Protein AF-A0A3M1XEH3-F1 (afdb_monomer)

Nearest PDB structures (foldseek):
  8ay0-assembly3_C  TM=8.176E-01  e=4.719E-08  Bacillus subtilis
  8ay0-assembly2_B  TM=8.211E-01  e=1.108E-07  Bacillus subtilis
  8ay0-assembly1_A  TM=8.233E-01  e=1.183E-07  Bacillus subtilis
  8azb-assembly1_A  TM=8.391E-01  e=4.694E-07  Bacillus subtilis subsp. subtilis str. 168
  9ise-assembly2_C  TM=4.005E-01  e=8.216E-01  Homo sapiens

Sequence (221 aa):
ANGEALKEIQRYDPELAKQLYAESGVKVDKLLLQMRGDLEGYFGKEITQAYADSIKQNLGIEVEVKSVPQKDYMADLLKRTPDGKPDTTIDFGYISYGMDYLDPSNMLTVMKGSDLGGRHTWNNKEYQDLLAKAGPMTDIEERTKLYQQAEKLMVEECAFIFCIHRTPVNLWKPYIKGAPMEPGKINTNRGVAWPNVNAMNNSASEIYIANNVLEYRKNIP

Structure (mmCIF, N/CA/C/O backbone):
data_AF-A0A3M1XEH3-F1
#
_entry.id   AF-A0A3M1XEH3-F1
#
loop_
_atom_site.group_PDB
_atom_site.id
_atom_site.type_symbol
_atom_site.label_atom_id
_atom_site.label_alt_id
_atom_site.label_comp_id
_atom_site.label_asym_id
_atom_site.label_entity_id
_atom_site.label_seq_id
_atom_site.pdbx_PDB_ins_code
_atom_site.Cartn_x
_atom_site.Cartn_y
_atom_site.Cartn_z
_atom_site.occupancy
_atom_site.B_iso_or_equiv
_atom_site.auth_seq_id
_atom_site.auth_comp_id
_atom_site.auth_asym_id
_atom_site.auth_atom_id
_atom_site.pdbx_PDB_model_num
ATOM 1 N N . ALA A 1 1 ? 7.524 -9.352 -0.580 1.00 57.84 1 ALA A N 1
ATOM 2 C CA . ALA A 1 1 ? 6.814 -9.836 0.611 1.00 57.84 1 ALA A CA 1
ATOM 3 C C . ALA A 1 1 ? 6.973 -11.340 0.737 1.00 57.84 1 ALA A C 1
ATOM 5 O O . ALA A 1 1 ? 6.957 -12.021 -0.290 1.00 57.84 1 ALA A O 1
ATOM 6 N N . ASN A 1 2 ? 7.118 -11.860 1.956 1.00 72.00 2 ASN A N 1
ATOM 7 C CA . ASN A 1 2 ? 7.075 -13.301 2.220 1.00 72.00 2 ASN A CA 1
ATOM 8 C C . ASN A 1 2 ? 5.619 -13.815 2.177 1.00 72.00 2 ASN A C 1
ATOM 10 O O . ASN A 1 2 ? 5.030 -14.164 3.197 1.00 72.00 2 ASN A O 1
ATOM 14 N N . GLY A 1 3 ? 5.013 -13.794 0.985 1.00 73.56 3 GLY A N 1
ATOM 15 C CA . GLY A 1 3 ? 3.573 -14.020 0.812 1.00 73.56 3 GLY A CA 1
ATOM 16 C C . GLY A 1 3 ? 3.087 -15.394 1.279 1.00 73.56 3 GLY A C 1
ATOM 17 O O . GLY A 1 3 ? 1.951 -15.516 1.719 1.00 73.56 3 GLY A O 1
ATOM 18 N N . GLU A 1 4 ? 3.943 -16.418 1.236 1.00 81.88 4 GLU A N 1
ATOM 19 C CA . GLU A 1 4 ? 3.605 -17.749 1.748 1.00 81.88 4 GLU A CA 1
ATOM 20 C C . GLU A 1 4 ? 3.537 -17.764 3.280 1.00 81.88 4 GLU A C 1
ATOM 22 O O . GLU A 1 4 ? 2.551 -18.239 3.840 1.00 81.88 4 GLU A O 1
ATOM 27 N N . ALA A 1 5 ? 4.521 -17.167 3.963 1.00 85.31 5 ALA A N 1
ATOM 28 C CA . ALA A 1 5 ? 4.537 -17.113 5.426 1.00 85.31 5 ALA A CA 1
ATOM 29 C C . ALA A 1 5 ? 3.420 -16.237 6.017 1.00 85.31 5 ALA A C 1
ATOM 31 O O . ALA A 1 5 ? 3.029 -16.438 7.164 1.00 85.31 5 ALA A O 1
ATOM 32 N N . LEU A 1 6 ? 2.910 -15.272 5.247 1.00 88.38 6 LEU A N 1
ATOM 33 C CA . LEU A 1 6 ? 1.851 -14.348 5.674 1.00 88.38 6 LEU A CA 1
ATOM 34 C C . LEU A 1 6 ? 0.460 -14.753 5.170 1.00 88.38 6 LEU A C 1
ATOM 36 O O . LEU A 1 6 ? -0.524 -14.074 5.467 1.00 88.38 6 LEU A O 1
ATOM 40 N N . LYS A 1 7 ? 0.357 -15.862 4.426 1.00 87.38 7 LYS A N 1
ATOM 41 C CA . LYS A 1 7 ? -0.886 -16.304 3.785 1.00 87.38 7 LYS A CA 1
ATOM 42 C C . LYS A 1 7 ? -2.026 -16.492 4.781 1.00 87.38 7 LYS A C 1
ATOM 44 O O . LYS A 1 7 ? -3.151 -16.108 4.488 1.00 87.38 7 LYS A O 1
ATOM 49 N N . GLU A 1 8 ? -1.739 -17.046 5.953 1.00 87.00 8 GLU A N 1
ATOM 50 C CA . GLU A 1 8 ? -2.755 -17.278 6.986 1.00 87.00 8 GLU A CA 1
ATOM 51 C C . GLU A 1 8 ? -3.344 -15.976 7.541 1.00 87.00 8 GLU A C 1
ATOM 53 O O . GLU A 1 8 ? -4.495 -15.970 7.964 1.00 87.00 8 GLU A O 1
ATOM 58 N N . ILE A 1 9 ? -2.586 -14.876 7.486 1.00 86.50 9 ILE A N 1
ATOM 59 C CA . ILE A 1 9 ? -3.014 -13.556 7.964 1.00 86.50 9 ILE A CA 1
ATOM 60 C C . ILE A 1 9 ? -3.742 -12.786 6.852 1.00 86.50 9 ILE A C 1
ATOM 62 O O . ILE A 1 9 ? -4.714 -12.089 7.113 1.00 86.50 9 ILE A O 1
ATOM 66 N N . GLN A 1 10 ? -3.283 -12.908 5.600 1.00 88.06 10 GLN A N 1
ATOM 67 C CA . GLN A 1 10 ? -3.769 -12.096 4.473 1.00 88.06 10 GLN A CA 1
ATOM 68 C C . GLN A 1 10 ? -4.763 -12.807 3.543 1.00 88.06 10 GLN A C 1
ATOM 70 O O . GLN A 1 10 ? -5.189 -12.221 2.544 1.00 88.06 10 GLN A O 1
ATOM 75 N N . ARG A 1 11 ? -5.115 -14.074 3.801 1.00 90.94 11 ARG A N 1
ATOM 76 C CA . ARG A 1 11 ? -6.047 -14.805 2.932 1.00 90.94 11 ARG A CA 1
ATOM 77 C C . ARG A 1 11 ? -7.426 -14.147 2.904 1.00 90.94 11 ARG A C 1
ATOM 79 O O . ARG A 1 11 ? -7.911 -13.608 3.892 1.00 90.94 11 ARG A O 1
ATOM 86 N N . TYR A 1 12 ? -8.091 -14.273 1.762 1.00 92.12 12 TYR A N 1
ATOM 87 C CA . TYR A 1 12 ? -9.492 -13.902 1.632 1.00 92.12 12 TYR A CA 1
ATOM 88 C C . TYR A 1 12 ? -10.382 -14.943 2.328 1.00 92.12 12 TYR A C 1
ATOM 90 O O . TYR A 1 12 ? -10.462 -16.084 1.873 1.00 92.12 12 TYR A O 1
ATOM 98 N N . ASP A 1 13 ? -11.030 -14.543 3.424 1.00 95.00 13 ASP A N 1
ATOM 99 C CA . ASP A 1 13 ? -11.875 -15.406 4.260 1.00 95.00 13 ASP A CA 1
ATOM 100 C C . ASP A 1 13 ? -13.108 -14.627 4.775 1.00 95.00 13 ASP A C 1
ATOM 102 O O . ASP A 1 13 ? -13.057 -13.994 5.833 1.00 95.00 13 ASP A O 1
ATOM 106 N N . PRO A 1 14 ? -14.218 -14.603 4.009 1.00 96.31 14 PRO A N 1
ATOM 107 C CA . PRO A 1 14 ? -15.414 -13.839 4.372 1.00 96.31 14 PRO A CA 1
ATOM 108 C C . PRO A 1 14 ? -16.075 -14.270 5.680 1.00 96.31 14 PRO A C 1
ATOM 110 O O . PRO A 1 14 ? -16.653 -13.434 6.371 1.00 96.31 14 PRO A O 1
ATOM 113 N N . GLU A 1 15 ? -16.014 -15.557 6.020 1.00 96.56 15 GLU A N 1
ATOM 114 C CA . GLU A 1 15 ? -16.644 -16.074 7.237 1.00 96.56 15 GLU A CA 1
ATOM 115 C C . GLU A 1 15 ? -15.849 -15.651 8.471 1.00 96.56 15 GLU A C 1
ATOM 117 O O . GLU A 1 15 ? -16.431 -15.122 9.421 1.00 96.56 15 GLU A O 1
ATOM 122 N N . LEU A 1 16 ? -14.516 -15.758 8.417 1.00 94.94 16 LEU A N 1
ATOM 123 C CA . LEU A 1 16 ? -13.656 -15.221 9.468 1.00 94.94 16 LEU A CA 1
ATOM 124 C C . LEU A 1 16 ? -13.800 -13.697 9.592 1.00 94.94 16 LEU A C 1
ATOM 126 O O . LEU A 1 16 ? -13.862 -13.178 10.702 1.00 94.94 16 LEU A O 1
ATOM 130 N N . ALA A 1 17 ? -13.913 -12.973 8.475 1.00 94.25 17 ALA A N 1
ATOM 131 C CA . ALA A 1 17 ? -14.120 -11.526 8.501 1.00 94.25 17 ALA A CA 1
ATOM 132 C C . ALA A 1 17 ? -15.430 -11.138 9.213 1.00 94.25 17 ALA A C 1
ATOM 134 O O . ALA A 1 17 ? -15.426 -10.232 10.045 1.00 94.25 17 ALA A O 1
ATOM 135 N N . LYS A 1 18 ? -16.538 -11.845 8.942 1.00 95.44 18 LYS A N 1
ATOM 136 C CA . LYS A 1 18 ? -17.818 -11.643 9.647 1.00 95.44 18 LYS A CA 1
ATOM 137 C C . LYS A 1 18 ? -17.699 -11.952 11.137 1.00 95.44 18 LYS A C 1
ATOM 139 O O . LYS A 1 18 ? -18.235 -11.200 11.949 1.00 95.44 18 LYS A O 1
ATOM 144 N N . GLN A 1 19 ? -17.002 -13.034 11.489 1.00 96.00 19 GLN A N 1
ATOM 145 C CA . GLN A 1 19 ? -16.762 -13.412 12.880 1.00 96.00 19 GLN A CA 1
ATOM 146 C C . GLN A 1 19 ? -15.982 -12.316 13.619 1.00 96.00 19 GLN A C 1
ATOM 148 O O . GLN A 1 19 ? -16.468 -11.804 14.624 1.00 96.00 19 GLN A O 1
ATOM 153 N N . LEU A 1 20 ? -14.825 -11.904 13.092 1.00 94.19 20 LEU A N 1
ATOM 154 C CA . LEU A 1 20 ? -13.992 -10.856 13.692 1.00 94.19 20 LEU A CA 1
ATOM 155 C C . LEU A 1 20 ? -14.737 -9.520 13.784 1.00 94.19 20 LEU A C 1
ATOM 157 O O . LEU A 1 20 ? -14.619 -8.807 14.780 1.00 94.19 20 LEU A O 1
ATOM 161 N N . TYR A 1 21 ? -15.548 -9.188 12.774 1.00 94.50 21 TYR A N 1
ATOM 162 C CA . TYR A 1 21 ? -16.378 -7.988 12.808 1.00 94.50 21 TYR A CA 1
ATOM 163 C C . TYR A 1 21 ? -17.413 -8.044 13.940 1.00 94.50 21 TYR A C 1
ATOM 165 O O . TYR A 1 21 ? -17.528 -7.087 14.707 1.00 94.50 21 TYR A O 1
ATOM 173 N N . ALA A 1 22 ? -18.106 -9.173 14.111 1.00 94.44 22 ALA A N 1
ATOM 174 C CA . ALA A 1 22 ? -19.055 -9.367 15.206 1.00 94.44 22 ALA A CA 1
ATOM 175 C C . ALA A 1 22 ? -18.373 -9.333 16.587 1.00 94.44 22 ALA A C 1
ATOM 177 O O . ALA A 1 22 ? -18.882 -8.688 17.504 1.00 94.44 22 ALA A O 1
ATOM 178 N N . GLU A 1 23 ? -17.212 -9.980 16.728 1.00 96.62 23 GLU A N 1
ATOM 179 C CA . GLU A 1 23 ? -16.416 -10.006 17.964 1.00 96.62 23 GLU A CA 1
ATOM 180 C C . GLU A 1 23 ? -15.881 -8.625 18.353 1.00 96.62 23 GLU A C 1
ATOM 182 O O . GLU A 1 23 ? -15.792 -8.315 19.541 1.00 96.62 23 GLU A O 1
ATOM 187 N N . SER A 1 24 ? -15.575 -7.771 17.370 1.00 94.62 24 SER A N 1
ATOM 188 C CA . SER A 1 24 ? -15.092 -6.411 17.630 1.00 94.62 24 SER A CA 1
ATOM 189 C C . SER A 1 24 ? -16.103 -5.550 18.397 1.00 94.62 24 SER A C 1
ATOM 191 O O . SER A 1 24 ? -15.721 -4.581 19.052 1.00 94.62 24 SER A O 1
ATOM 193 N N . GLY A 1 25 ? -17.402 -5.861 18.286 1.00 94.00 25 GLY A N 1
ATOM 194 C CA . GLY A 1 25 ? -18.489 -5.046 18.832 1.00 94.00 25 GLY A CA 1
ATOM 195 C C . GLY A 1 25 ? -18.642 -3.667 18.173 1.00 94.00 25 GLY A C 1
ATOM 196 O O . GLY A 1 25 ? -19.507 -2.889 18.585 1.00 94.00 25 GLY A O 1
ATOM 197 N N . VAL A 1 26 ? -17.835 -3.350 17.156 1.00 90.69 26 VAL A N 1
ATOM 198 C CA . VAL A 1 26 ? -17.861 -2.068 16.450 1.00 90.69 26 VAL A CA 1
ATOM 199 C C . VAL A 1 26 ? -18.990 -2.073 15.427 1.00 90.69 26 VAL A C 1
ATOM 201 O O . VAL A 1 26 ? -19.134 -2.999 14.633 1.00 90.69 26 VAL A O 1
ATOM 204 N N . LYS A 1 27 ? -19.778 -0.997 15.407 1.00 89.75 27 LYS A N 1
ATOM 205 C CA . LYS A 1 27 ? -20.761 -0.742 14.352 1.00 89.75 27 LYS A CA 1
ATOM 206 C C . LYS A 1 27 ? -20.230 0.336 13.429 1.00 89.75 27 LYS A C 1
ATOM 208 O O . LYS A 1 27 ? -19.840 1.406 13.888 1.00 89.75 27 LYS A O 1
ATOM 213 N N . VAL A 1 28 ? -20.208 0.029 12.138 1.00 91.06 28 VAL A N 1
ATOM 214 C CA . VAL A 1 28 ? -19.715 0.928 11.097 1.00 91.06 28 VAL A CA 1
ATOM 215 C C . VAL A 1 28 ? -20.831 1.094 10.085 1.00 91.06 28 VAL A C 1
ATOM 217 O O . VAL A 1 28 ? -21.135 0.160 9.350 1.00 91.06 28 VAL A O 1
ATOM 220 N N . ASP A 1 29 ? -21.441 2.275 10.058 1.00 85.94 29 ASP A N 1
ATOM 221 C CA . ASP A 1 29 ? -22.536 2.552 9.124 1.00 85.94 29 ASP A CA 1
ATOM 222 C C . ASP A 1 29 ? -22.001 2.751 7.701 1.00 85.94 29 ASP A C 1
ATOM 224 O O . ASP A 1 29 ? -22.559 2.245 6.728 1.00 85.94 29 ASP A O 1
ATOM 228 N N . LYS A 1 30 ? -20.899 3.499 7.580 1.00 94.38 30 LYS A N 1
ATOM 229 C CA . LYS A 1 30 ? -20.285 3.845 6.302 1.00 94.38 30 LYS A CA 1
ATOM 230 C C . LYS A 1 30 ? -18.788 4.089 6.455 1.00 94.38 30 LYS A C 1
ATOM 232 O O . LYS A 1 30 ? -18.359 4.745 7.401 1.00 94.38 30 LYS A O 1
ATOM 237 N N . LEU A 1 31 ? -18.013 3.618 5.484 1.00 95.81 31 LEU A N 1
ATOM 238 C CA . LEU A 1 31 ? -16.596 3.925 5.320 1.00 95.81 31 LEU A CA 1
ATOM 239 C C . LEU A 1 31 ? -16.383 4.857 4.126 1.00 95.81 31 LEU A C 1
ATOM 241 O O . LEU A 1 31 ? -17.101 4.791 3.128 1.00 95.81 31 LEU A O 1
ATOM 245 N N . LEU A 1 32 ? -15.354 5.695 4.218 1.00 97.38 32 LEU A N 1
ATOM 246 C CA . LEU A 1 32 ? -14.843 6.484 3.103 1.00 97.38 32 LEU A CA 1
ATOM 247 C C . LEU A 1 32 ? -13.456 5.956 2.728 1.00 97.38 32 LEU A C 1
ATOM 249 O O . LEU A 1 32 ? -12.496 6.174 3.461 1.00 97.38 32 LEU A O 1
ATOM 253 N N . LEU A 1 33 ? -13.352 5.289 1.580 1.00 97.62 33 LEU A N 1
ATOM 254 C CA . LEU A 1 33 ? -12.086 4.869 0.991 1.00 97.62 33 LEU A CA 1
ATOM 255 C C . LEU A 1 33 ? -11.544 5.988 0.099 1.00 97.62 33 LEU A C 1
ATOM 257 O O . LEU A 1 33 ? -12.027 6.215 -1.014 1.00 97.62 33 LEU A O 1
ATOM 261 N N . GLN A 1 34 ? -10.523 6.690 0.580 1.00 98.06 34 GLN A N 1
ATOM 262 C CA . GLN A 1 34 ? -9.876 7.763 -0.170 1.00 98.06 34 GLN A CA 1
ATOM 263 C C . GLN A 1 34 ? -8.746 7.197 -1.024 1.00 98.06 34 GLN A C 1
ATOM 265 O O . GLN A 1 34 ? -7.787 6.629 -0.515 1.00 98.06 34 GLN A O 1
ATOM 270 N N . MET A 1 35 ? -8.821 7.374 -2.334 1.00 97.56 35 MET A N 1
ATOM 271 C CA . MET A 1 35 ? -7.780 6.968 -3.267 1.00 97.56 35 MET A CA 1
ATOM 272 C C . MET A 1 35 ? -6.956 8.172 -3.718 1.00 97.56 35 MET A C 1
ATOM 274 O O . MET A 1 35 ? -7.505 9.207 -4.097 1.00 97.56 35 MET A O 1
ATOM 278 N N . ARG A 1 36 ? -5.631 8.010 -3.775 1.00 97.19 36 ARG A N 1
ATOM 279 C CA . ARG A 1 36 ? -4.750 9.004 -4.399 1.00 97.19 36 ARG A CA 1
ATOM 280 C C . ARG A 1 36 ? -4.993 9.056 -5.917 1.00 97.19 36 ARG A C 1
ATOM 282 O O . ARG A 1 36 ? -4.882 8.044 -6.602 1.00 97.19 36 ARG A O 1
ATOM 289 N N . GLY A 1 37 ? -5.327 10.226 -6.451 1.00 96.25 37 GLY A N 1
ATOM 290 C CA . GLY A 1 37 ? -5.910 10.368 -7.791 1.00 96.25 37 GLY A CA 1
ATOM 291 C C . GLY A 1 37 ? -5.011 9.978 -8.970 1.00 96.25 37 GLY A C 1
ATOM 292 O O . GLY A 1 37 ? -5.521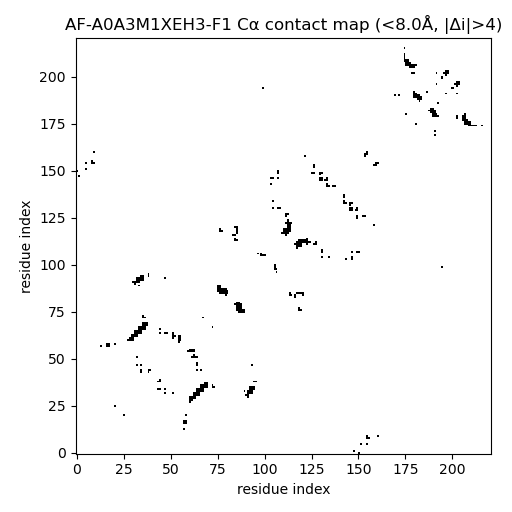 9.609 -10.021 1.00 96.25 37 GLY A O 1
ATOM 293 N N . ASP A 1 38 ? -3.682 9.966 -8.816 1.00 94.25 38 ASP A N 1
ATOM 294 C CA . ASP A 1 38 ? -2.762 9.438 -9.843 1.00 94.25 38 ASP A CA 1
ATOM 295 C C . ASP A 1 38 ? -2.955 7.933 -10.092 1.00 94.25 38 ASP A C 1
ATOM 297 O O . ASP A 1 38 ? -2.547 7.411 -11.131 1.00 94.25 38 ASP A O 1
ATOM 301 N N . LEU A 1 39 ? -3.602 7.227 -9.160 1.00 93.50 39 LEU A N 1
ATOM 302 C CA . LEU A 1 39 ? -3.859 5.797 -9.272 1.00 93.50 39 LEU A CA 1
ATOM 303 C C . LEU A 1 39 ? -4.969 5.446 -10.258 1.00 93.50 39 LEU A C 1
ATOM 305 O O . LEU A 1 39 ? -5.058 4.290 -10.666 1.00 93.50 39 LEU A O 1
ATOM 309 N N . GLU A 1 40 ? -5.753 6.422 -10.716 1.00 91.94 40 GLU A N 1
ATOM 310 C CA . GLU A 1 40 ? -6.727 6.212 -11.790 1.00 91.94 40 GLU A CA 1
ATOM 311 C C . GLU A 1 40 ? -6.070 5.691 -13.073 1.00 91.94 40 GLU A C 1
ATOM 313 O O . GLU A 1 40 ? -6.609 4.796 -13.716 1.00 91.94 40 GLU A O 1
ATOM 318 N N . GLY A 1 41 ? -4.857 6.158 -13.396 1.00 87.88 41 GLY A N 1
ATOM 319 C CA . GLY A 1 41 ? -4.084 5.661 -14.543 1.00 87.88 41 GLY A CA 1
ATOM 320 C C . GLY A 1 41 ? -3.612 4.206 -14.410 1.00 87.88 41 GLY A C 1
ATOM 321 O O . GLY A 1 41 ? -3.007 3.670 -15.334 1.00 87.88 41 GLY A O 1
ATOM 322 N N . TYR A 1 42 ? -3.873 3.567 -13.267 1.00 88.31 42 TYR A N 1
ATOM 323 C CA . TYR A 1 42 ? -3.458 2.207 -12.930 1.00 88.31 42 TYR A CA 1
ATOM 324 C C . TYR A 1 42 ? -4.639 1.347 -12.458 1.00 88.31 42 TYR A C 1
ATOM 326 O O . TYR A 1 42 ? -4.466 0.513 -11.570 1.00 88.31 42 TYR A O 1
ATOM 334 N N . PHE A 1 43 ? -5.832 1.567 -13.023 1.00 91.50 43 PHE A N 1
ATOM 335 C CA . PHE A 1 43 ? -7.079 0.878 -12.652 1.00 91.50 43 PHE A CA 1
ATOM 336 C C . PHE A 1 43 ? -7.487 1.067 -11.183 1.00 91.50 43 PHE A C 1
ATOM 338 O O . PHE A 1 43 ? -8.172 0.233 -10.591 1.00 91.50 43 PHE A O 1
ATOM 345 N N . GLY A 1 44 ? -7.029 2.151 -10.549 1.00 93.88 44 GLY A N 1
ATOM 346 C CA . GLY A 1 44 ? -7.275 2.388 -9.132 1.00 93.88 44 GLY A CA 1
ATOM 347 C C . GLY A 1 44 ? -8.765 2.476 -8.798 1.00 93.88 44 GLY A C 1
ATOM 348 O O . GLY A 1 44 ? -9.172 1.953 -7.764 1.00 93.88 44 GLY A O 1
ATOM 349 N N . LYS A 1 45 ? -9.589 3.066 -9.678 1.00 94.69 45 LYS A N 1
ATOM 350 C CA . LYS A 1 45 ? -11.047 3.167 -9.483 1.00 94.69 45 LYS A CA 1
ATOM 351 C C . LYS A 1 45 ? -11.702 1.792 -9.449 1.00 94.69 45 LYS A C 1
ATOM 353 O O . LYS A 1 45 ? -12.448 1.492 -8.530 1.00 94.69 45 LYS A O 1
ATOM 358 N N . GLU A 1 46 ? -11.387 0.951 -10.421 1.00 96.00 46 GLU A N 1
ATOM 359 C CA . GLU A 1 46 ? -11.938 -0.393 -10.561 1.00 96.00 46 GLU A CA 1
ATOM 360 C C . GLU A 1 46 ? -11.508 -1.280 -9.390 1.00 96.00 46 GLU A C 1
ATOM 362 O O . GLU A 1 46 ? -12.326 -1.984 -8.804 1.00 96.00 46 GLU A O 1
ATOM 367 N N . ILE A 1 47 ? -10.231 -1.201 -9.006 1.00 95.94 47 ILE A N 1
ATOM 368 C CA . ILE A 1 47 ? -9.673 -1.954 -7.879 1.00 95.94 47 ILE A CA 1
ATOM 369 C C . ILE A 1 47 ? -10.338 -1.540 -6.559 1.00 95.94 47 ILE A C 1
ATOM 371 O O . ILE A 1 47 ? -10.769 -2.390 -5.784 1.00 95.94 47 ILE A O 1
ATOM 375 N N . THR A 1 48 ? -10.427 -0.236 -6.290 1.00 97.12 48 THR A N 1
ATOM 376 C CA . THR A 1 48 ? -11.021 0.269 -5.042 1.00 97.12 48 THR A CA 1
ATOM 377 C C . THR A 1 48 ? -12.527 0.041 -4.982 1.00 97.12 48 THR A C 1
ATOM 379 O O . THR A 1 48 ? -13.034 -0.287 -3.911 1.00 97.12 48 THR A O 1
ATOM 382 N N . GLN A 1 49 ? -13.228 0.110 -6.117 1.00 97.44 49 GLN A N 1
ATOM 383 C CA . GLN A 1 49 ? -14.639 -0.264 -6.199 1.00 97.44 49 GLN A CA 1
ATOM 384 C C . GLN A 1 49 ? -14.844 -1.758 -5.926 1.00 97.44 49 GLN A C 1
ATOM 386 O O . GLN A 1 49 ? -15.731 -2.114 -5.161 1.00 97.44 49 GLN A O 1
ATOM 391 N N . ALA A 1 50 ? -13.984 -2.634 -6.455 1.00 97.38 50 ALA A N 1
ATOM 392 C CA . ALA A 1 50 ? -14.054 -4.063 -6.155 1.00 97.38 50 ALA A CA 1
ATOM 393 C C . ALA A 1 50 ? -13.859 -4.354 -4.654 1.00 97.38 50 ALA A C 1
ATOM 395 O O . ALA A 1 50 ? -14.522 -5.235 -4.103 1.00 97.38 50 ALA A O 1
ATOM 396 N N . TYR A 1 51 ? -12.991 -3.603 -3.964 1.00 96.75 51 TYR A N 1
ATOM 397 C CA . TYR A 1 51 ? -12.867 -3.706 -2.505 1.00 96.75 51 TYR A CA 1
ATOM 398 C C . TYR A 1 51 ? -14.114 -3.204 -1.781 1.00 96.75 51 TYR A C 1
ATOM 400 O O . TYR A 1 51 ? -14.587 -3.883 -0.872 1.00 96.75 51 TYR A O 1
ATOM 408 N N . ALA A 1 52 ? -14.660 -2.058 -2.192 1.00 97.44 52 ALA A N 1
ATOM 409 C CA . ALA A 1 52 ? -15.895 -1.513 -1.636 1.00 97.44 52 ALA A CA 1
ATOM 410 C C . ALA A 1 52 ? -17.062 -2.507 -1.762 1.00 97.44 52 ALA A C 1
ATOM 412 O O . ALA A 1 52 ? -17.732 -2.807 -0.773 1.00 97.44 52 ALA A O 1
ATOM 413 N N . ASP A 1 53 ? -17.243 -3.085 -2.950 1.00 97.94 53 ASP A N 1
ATOM 414 C CA . ASP A 1 53 ? -18.293 -4.063 -3.232 1.00 97.94 53 ASP A CA 1
ATOM 415 C C . ASP A 1 53 ? -18.094 -5.349 -2.422 1.00 97.94 53 ASP A C 1
ATOM 417 O O . ASP A 1 53 ? -19.050 -5.877 -1.855 1.00 97.94 53 ASP A O 1
ATOM 421 N N . SER A 1 54 ? -16.851 -5.829 -2.298 1.00 96.94 54 SER A N 1
ATOM 422 C CA . SER A 1 54 ? -16.526 -7.007 -1.486 1.00 96.94 54 SER A CA 1
ATOM 423 C C . SER A 1 54 ? -16.812 -6.774 0.002 1.00 96.94 54 SER A C 1
ATOM 425 O O . SER A 1 54 ? -17.413 -7.629 0.654 1.00 96.94 54 SER A O 1
ATOM 427 N N . ILE A 1 55 ? -16.446 -5.611 0.549 1.00 96.19 55 ILE A N 1
ATOM 428 C CA . ILE A 1 55 ? -16.741 -5.251 1.945 1.00 96.19 55 ILE A CA 1
ATOM 429 C C . ILE A 1 55 ? -18.257 -5.186 2.164 1.00 96.19 55 ILE A C 1
ATOM 431 O O . ILE A 1 55 ? -18.769 -5.791 3.107 1.00 96.19 55 ILE A O 1
ATOM 435 N N . LYS A 1 56 ? -18.990 -4.534 1.260 1.00 96.50 56 LYS A N 1
ATOM 436 C CA . LYS A 1 56 ? -20.451 -4.443 1.324 1.00 96.50 56 LYS A CA 1
ATOM 437 C C . LYS A 1 56 ? -21.122 -5.810 1.248 1.00 96.50 56 LYS A C 1
ATOM 439 O O . LYS A 1 56 ? -21.983 -6.116 2.067 1.00 96.50 56 LYS A O 1
ATOM 444 N N . GLN A 1 57 ? -20.724 -6.646 0.293 1.00 96.94 57 GLN A N 1
ATOM 445 C CA . GLN A 1 57 ? -21.307 -7.972 0.093 1.00 96.94 57 GLN A CA 1
ATOM 446 C C . GLN A 1 57 ? -21.085 -8.888 1.302 1.00 96.94 57 GLN A C 1
ATOM 448 O O . GLN A 1 57 ? -21.974 -9.660 1.658 1.00 96.94 57 GLN A O 1
ATOM 453 N N . ASN A 1 58 ? -19.903 -8.823 1.917 1.00 95.88 58 ASN A N 1
ATOM 454 C CA . ASN A 1 58 ? -19.518 -9.766 2.963 1.00 95.88 58 ASN A CA 1
ATOM 455 C C . ASN A 1 58 ? -19.859 -9.277 4.373 1.00 95.88 58 ASN A C 1
ATOM 457 O O . ASN A 1 58 ? -20.202 -10.100 5.218 1.00 95.88 58 ASN A O 1
ATOM 461 N N . LEU A 1 59 ? -19.786 -7.969 4.628 1.00 95.00 59 LEU A N 1
ATOM 462 C CA . LEU A 1 59 ? -19.951 -7.383 5.964 1.00 95.00 59 LEU A CA 1
ATOM 463 C C . LEU A 1 59 ? -21.172 -6.460 6.081 1.00 95.00 59 LEU A C 1
ATOM 465 O O . LEU A 1 59 ? -21.512 -6.049 7.186 1.00 95.00 59 LEU A O 1
ATOM 469 N N . GLY A 1 60 ? -21.838 -6.124 4.972 1.00 94.50 60 GLY A N 1
ATOM 470 C CA . GLY A 1 60 ? -22.975 -5.197 4.966 1.00 94.50 60 GLY A CA 1
ATOM 471 C C . GLY A 1 60 ? -22.593 -3.730 5.189 1.00 94.50 60 GLY A C 1
ATOM 472 O O . GLY A 1 60 ? -23.473 -2.908 5.420 1.00 94.50 60 GLY A O 1
ATOM 473 N N . ILE A 1 61 ? -21.299 -3.399 5.131 1.00 96.25 61 ILE A N 1
ATOM 474 C CA . ILE A 1 61 ? -20.783 -2.046 5.364 1.00 96.25 61 ILE A CA 1
ATOM 475 C C . ILE A 1 61 ? -20.747 -1.288 4.036 1.00 96.25 61 ILE A C 1
ATOM 477 O O . ILE A 1 61 ? -20.112 -1.731 3.078 1.00 96.25 61 ILE A O 1
ATOM 481 N N . GLU A 1 62 ? -21.393 -0.125 3.975 1.00 97.00 62 GLU A N 1
ATOM 482 C CA . GLU A 1 62 ? -21.312 0.747 2.803 1.00 97.00 62 GLU A CA 1
ATOM 483 C C . GLU A 1 62 ? -19.931 1.407 2.725 1.00 97.00 62 GLU A C 1
ATOM 485 O O . GLU A 1 62 ? -19.454 1.991 3.698 1.00 97.00 62 GLU A O 1
ATOM 490 N N . VAL A 1 63 ? -19.295 1.360 1.555 1.00 98.00 63 VAL A N 1
ATOM 491 C CA . VAL A 1 63 ? -17.989 1.989 1.324 1.00 98.00 63 VAL A CA 1
ATOM 492 C C . VAL A 1 63 ? -18.107 2.972 0.167 1.00 98.00 63 VAL A C 1
ATOM 494 O O . VAL A 1 63 ? -18.359 2.587 -0.972 1.00 98.00 63 VAL A O 1
ATOM 497 N N . GLU A 1 64 ? -17.918 4.258 0.453 1.00 97.56 64 GLU A N 1
ATOM 498 C CA . GLU A 1 64 ? -17.790 5.289 -0.574 1.00 97.56 64 GLU A CA 1
ATOM 499 C C . GLU A 1 64 ? -16.338 5.376 -1.034 1.00 97.56 64 GLU A C 1
ATOM 501 O O . GLU A 1 64 ? -15.440 5.591 -0.223 1.00 97.56 64 GLU A O 1
ATOM 506 N N . VAL A 1 65 ? -16.105 5.254 -2.339 1.00 97.81 65 VAL A N 1
ATOM 507 C CA . VAL A 1 65 ? -14.784 5.458 -2.935 1.00 97.81 65 VAL A CA 1
ATOM 508 C C . VAL A 1 65 ? -14.668 6.897 -3.421 1.00 97.81 65 VAL A C 1
ATOM 510 O O . VAL A 1 65 ? -15.439 7.342 -4.271 1.00 97.81 65 VAL A O 1
ATOM 513 N N . LYS A 1 66 ? -13.659 7.617 -2.930 1.00 97.69 66 LYS A N 1
ATOM 514 C CA . LYS A 1 66 ? -13.366 8.992 -3.342 1.00 97.69 66 LYS A CA 1
ATOM 515 C C . LYS A 1 66 ? -11.964 9.093 -3.917 1.00 97.69 66 LYS A C 1
ATOM 517 O O . LYS A 1 66 ? -10.981 8.904 -3.209 1.00 97.69 66 LYS A O 1
ATOM 522 N N . SER A 1 67 ? -11.866 9.467 -5.188 1.00 97.69 67 SER A N 1
ATOM 523 C CA . SER A 1 67 ? -10.591 9.866 -5.788 1.00 97.69 67 SER A CA 1
ATOM 524 C C . SER A 1 67 ? -10.258 11.303 -5.389 1.00 97.69 67 SER A C 1
ATOM 526 O O . SER A 1 67 ? -11.073 12.209 -5.571 1.00 97.69 67 SER A O 1
ATOM 528 N N . VAL A 1 68 ? -9.074 11.513 -4.821 1.00 98.25 68 VAL A N 1
ATOM 529 C CA . VAL A 1 68 ? -8.603 12.817 -4.339 1.00 98.25 68 VAL A CA 1
ATOM 530 C C . VAL A 1 68 ? -7.385 13.236 -5.160 1.00 98.25 68 VAL A C 1
ATOM 532 O O . VAL A 1 68 ? -6.455 12.435 -5.284 1.00 98.25 68 VAL A O 1
ATOM 535 N N . PRO A 1 69 ? -7.323 14.470 -5.701 1.00 97.88 69 PRO A N 1
ATOM 536 C CA . PRO A 1 69 ? -6.147 14.945 -6.423 1.00 97.88 69 PRO A CA 1
ATOM 537 C C . PRO A 1 69 ? -4.860 14.690 -5.632 1.00 97.88 69 PRO A C 1
ATOM 539 O O . PRO A 1 69 ? -4.803 14.941 -4.429 1.00 97.88 69 PRO A O 1
ATOM 542 N N . GLN A 1 70 ? -3.815 14.192 -6.301 1.00 96.69 70 GLN A N 1
ATOM 543 C CA . GLN A 1 70 ? -2.593 13.720 -5.634 1.00 96.69 70 GLN A CA 1
ATOM 544 C C . GLN A 1 70 ? -1.996 14.765 -4.680 1.00 96.69 70 GLN A C 1
ATOM 546 O O . GLN A 1 70 ? -1.577 14.417 -3.578 1.00 96.69 70 GLN A O 1
ATOM 551 N N . LYS A 1 71 ? -1.974 16.039 -5.089 1.00 97.75 71 LYS A N 1
ATOM 552 C CA . LYS A 1 71 ? -1.474 17.146 -4.265 1.00 97.75 71 LYS A CA 1
ATOM 553 C C . LYS A 1 71 ? -2.241 17.261 -2.946 1.00 97.75 71 LYS A C 1
ATOM 555 O O . LYS A 1 71 ? -1.611 17.376 -1.901 1.00 97.75 71 LYS A O 1
ATOM 560 N N . ASP A 1 72 ? -3.565 17.199 -3.003 1.00 98.12 72 ASP A N 1
ATOM 561 C CA . ASP A 1 72 ? -4.432 17.388 -1.840 1.00 98.12 72 ASP A CA 1
ATOM 562 C C . ASP A 1 72 ? -4.384 16.160 -0.925 1.00 98.12 72 ASP A C 1
ATOM 564 O O . ASP A 1 72 ? -4.226 16.302 0.284 1.00 98.12 72 ASP A O 1
ATOM 568 N N . TYR A 1 73 ? -4.392 14.953 -1.506 1.00 97.88 73 TYR A N 1
ATOM 569 C CA . TYR A 1 73 ? -4.217 13.703 -0.761 1.00 97.88 73 TYR A CA 1
ATOM 570 C C . TYR A 1 73 ? -2.890 13.696 0.007 1.00 97.88 73 TYR A C 1
ATOM 572 O O . TYR A 1 73 ? -2.837 13.345 1.182 1.00 97.88 73 TYR A O 1
ATOM 580 N N . MET A 1 74 ? -1.793 14.088 -0.651 1.00 96.00 74 MET A N 1
ATOM 581 C CA . MET A 1 74 ? -0.481 14.128 -0.008 1.00 96.00 74 MET A CA 1
ATOM 582 C C . MET A 1 74 ? -0.378 15.253 1.023 1.00 96.00 74 MET A C 1
ATOM 584 O O . MET A 1 74 ? 0.271 15.052 2.045 1.00 96.00 74 MET A O 1
ATOM 588 N N . ALA A 1 75 ? -1.004 16.409 0.785 1.00 97.25 75 ALA A N 1
ATOM 589 C CA . ALA A 1 75 ? -1.050 17.493 1.762 1.00 97.25 75 ALA A CA 1
ATOM 590 C C . ALA A 1 75 ? -1.766 17.060 3.049 1.00 97.25 75 ALA A C 1
ATOM 592 O O . ALA A 1 75 ? -1.273 17.347 4.137 1.00 97.25 75 ALA A O 1
ATOM 593 N N . ASP A 1 76 ? -2.872 16.321 2.928 1.00 97.06 76 ASP A N 1
ATOM 594 C CA . ASP A 1 76 ? -3.588 15.765 4.075 1.00 97.06 76 ASP A CA 1
ATOM 595 C C . ASP A 1 76 ? -2.791 14.643 4.767 1.00 97.06 76 ASP A C 1
ATOM 597 O O . ASP A 1 76 ? -2.591 14.677 5.977 1.00 97.06 76 ASP A O 1
ATOM 601 N N . LEU A 1 77 ? -2.225 13.692 4.013 1.00 95.31 77 LEU A N 1
ATOM 602 C CA . LEU A 1 77 ? -1.407 12.603 4.577 1.00 95.31 77 LEU A CA 1
ATOM 603 C C . LEU A 1 77 ? -0.174 13.114 5.350 1.00 95.31 77 LEU A C 1
ATOM 605 O O . LEU A 1 77 ? 0.270 12.528 6.340 1.00 95.31 77 LEU A O 1
ATOM 609 N N . LEU A 1 78 ? 0.427 14.203 4.872 1.00 94.56 78 LEU A N 1
ATOM 610 C CA . LEU A 1 78 ? 1.609 14.811 5.482 1.00 94.56 78 LEU A CA 1
ATOM 611 C C . LEU A 1 78 ? 1.264 15.836 6.563 1.00 94.56 78 LEU A C 1
ATOM 613 O O . LEU A 1 78 ? 2.181 16.364 7.191 1.00 94.56 78 LEU A O 1
ATOM 617 N N . LYS A 1 79 ? -0.022 16.107 6.803 1.00 95.44 79 LYS A N 1
ATOM 618 C CA . LYS A 1 79 ? -0.461 17.065 7.812 1.00 95.44 79 LYS A CA 1
ATOM 619 C C . LYS A 1 79 ? 0.017 16.641 9.198 1.00 95.44 79 LYS A C 1
ATOM 621 O O . LYS A 1 79 ? 0.088 15.446 9.524 1.00 95.44 79 LYS A O 1
ATOM 626 N N . ARG A 1 80 ? 0.403 17.635 9.997 1.00 94.31 80 ARG A N 1
ATOM 627 C CA . ARG A 1 80 ? 0.917 17.451 11.353 1.00 94.31 80 ARG A CA 1
ATOM 628 C C . ARG A 1 80 ? 0.257 18.405 12.331 1.00 94.31 80 ARG A C 1
ATOM 630 O O . ARG A 1 80 ? 0.017 19.565 11.997 1.00 94.31 80 ARG A O 1
ATOM 637 N N . THR A 1 81 ? 0.034 17.917 13.542 1.00 92.94 81 THR A N 1
ATOM 638 C CA . THR A 1 81 ? -0.283 18.746 14.702 1.00 92.94 81 THR A CA 1
ATOM 639 C C . THR A 1 81 ? 0.933 19.597 15.112 1.00 92.94 81 THR A C 1
ATOM 641 O O . THR A 1 81 ? 2.064 19.294 14.713 1.00 92.94 81 THR A O 1
ATOM 644 N N . PRO A 1 82 ? 0.755 20.642 15.946 1.00 92.56 82 PRO A N 1
ATOM 645 C CA . PRO A 1 82 ? 1.874 21.427 16.479 1.00 92.56 82 PRO A CA 1
ATOM 646 C C . PRO A 1 82 ? 2.917 20.605 17.252 1.00 92.56 82 PRO A C 1
ATOM 648 O O . PRO A 1 82 ? 4.090 20.967 17.259 1.00 92.56 82 PRO A O 1
ATOM 651 N N . ASP A 1 83 ? 2.512 19.494 17.876 1.00 89.62 83 ASP A N 1
ATOM 652 C CA . ASP A 1 83 ? 3.396 18.537 18.556 1.00 89.62 83 ASP A CA 1
ATOM 653 C C . ASP A 1 83 ? 4.002 17.477 17.613 1.00 89.62 83 ASP A C 1
ATOM 655 O O . ASP A 1 83 ? 4.652 16.542 18.071 1.00 89.62 83 ASP A O 1
ATOM 659 N N . GLY A 1 84 ? 3.835 17.629 16.294 1.00 88.56 84 GLY A N 1
ATOM 660 C CA . GLY A 1 84 ? 4.530 16.834 15.278 1.00 88.56 84 GLY A CA 1
ATOM 661 C C . GLY A 1 84 ? 3.898 15.478 14.952 1.00 88.56 84 GLY A C 1
ATOM 662 O O . GLY A 1 84 ? 4.510 14.693 14.227 1.00 88.56 84 GLY A O 1
ATOM 663 N N . LYS A 1 85 ? 2.681 15.195 15.431 1.00 89.19 85 LYS A N 1
ATOM 664 C CA . LYS A 1 85 ? 1.965 13.940 15.155 1.00 89.19 85 LYS A CA 1
ATOM 665 C C . LYS A 1 85 ? 1.170 14.025 13.850 1.00 89.19 85 LYS A C 1
ATOM 667 O O . LYS A 1 85 ? 0.745 15.120 13.488 1.00 89.19 85 LYS A O 1
ATOM 672 N N . PRO A 1 86 ? 0.957 12.912 13.124 1.00 92.25 86 PRO A N 1
ATOM 673 C CA . PRO A 1 86 ? 0.059 12.872 11.974 1.00 92.25 86 PRO A CA 1
ATOM 674 C C . PRO A 1 86 ? -1.337 13.400 12.317 1.00 92.25 86 PRO A C 1
ATOM 676 O O . PRO A 1 86 ? -1.937 12.966 13.293 1.00 92.25 86 PRO A O 1
ATOM 679 N N . ASP A 1 87 ? -1.831 14.323 11.495 1.00 94.06 87 ASP A N 1
ATOM 680 C CA . ASP A 1 87 ? -3.149 14.966 11.623 1.00 94.06 87 ASP A CA 1
ATOM 681 C C . ASP A 1 87 ? -3.926 14.853 10.303 1.00 94.06 87 ASP A C 1
ATOM 683 O O . ASP A 1 87 ? -4.490 15.819 9.782 1.00 94.06 87 ASP A O 1
ATOM 687 N N . THR A 1 88 ? -3.832 13.670 9.698 1.00 94.50 88 THR A N 1
ATOM 688 C CA . THR A 1 88 ? -4.479 13.344 8.430 1.00 94.50 88 THR A CA 1
ATOM 689 C C . THR A 1 88 ? -5.948 13.007 8.648 1.00 94.50 88 THR A C 1
ATOM 691 O O . THR A 1 88 ? -6.299 12.386 9.647 1.00 94.50 88 THR A O 1
ATOM 694 N N . THR A 1 89 ? -6.801 13.364 7.689 1.00 94.31 89 THR A N 1
ATOM 695 C CA . THR A 1 89 ? -8.208 12.928 7.658 1.00 94.31 89 THR A CA 1
ATOM 696 C C . THR A 1 89 ? -8.412 11.613 6.892 1.00 94.31 89 THR A C 1
ATOM 698 O O . THR A 1 89 ? -9.541 11.214 6.602 1.00 94.31 89 THR A O 1
ATOM 701 N N . ILE A 1 90 ? -7.323 10.932 6.519 1.00 95.19 90 ILE A N 1
ATOM 702 C CA . ILE A 1 90 ? -7.346 9.672 5.771 1.00 95.19 90 ILE A CA 1
ATOM 703 C C . ILE A 1 90 ? -7.338 8.493 6.745 1.00 95.19 90 ILE A C 1
ATOM 705 O O . ILE A 1 90 ? -6.284 7.937 7.049 1.00 95.19 90 ILE A O 1
ATOM 709 N N . ASP A 1 91 ? -8.528 8.081 7.181 1.00 90.00 91 ASP A N 1
ATOM 710 C CA . ASP A 1 91 ? -8.694 6.889 8.026 1.00 90.00 91 ASP A CA 1
ATOM 711 C C . ASP A 1 91 ? -8.562 5.588 7.220 1.00 90.00 91 ASP A C 1
ATOM 713 O O . ASP A 1 91 ? -7.940 4.624 7.662 1.00 90.00 91 ASP A O 1
ATOM 717 N N . PHE A 1 92 ? -9.115 5.568 6.001 1.00 94.06 92 PHE A N 1
ATOM 718 C CA . PHE A 1 92 ? -9.032 4.434 5.084 1.00 94.06 92 PHE A CA 1
ATOM 719 C C . PHE A 1 92 ? -8.591 4.907 3.696 1.00 94.06 92 PHE A C 1
ATOM 721 O O . PHE A 1 92 ? -9.340 5.553 2.960 1.00 94.06 92 PHE A O 1
ATOM 728 N N . GLY A 1 93 ? -7.331 4.625 3.357 1.00 95.38 93 GLY A N 1
ATOM 729 C CA . GLY A 1 93 ? -6.671 5.159 2.168 1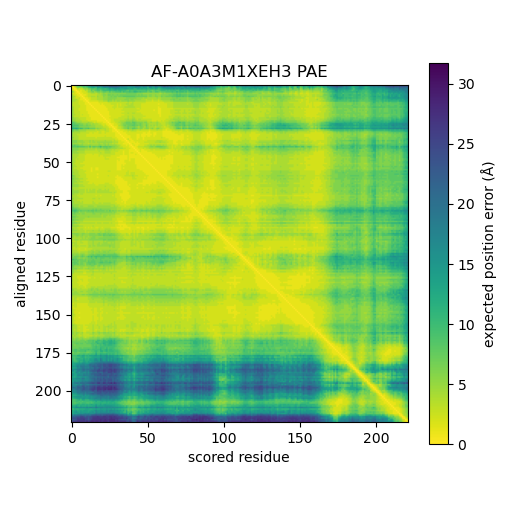.00 95.38 93 GLY A CA 1
ATOM 730 C C . GLY A 1 93 ? -6.154 4.084 1.215 1.00 95.38 93 GLY A C 1
ATOM 731 O O . GLY A 1 93 ? -5.545 3.105 1.643 1.00 95.38 93 GLY A O 1
ATOM 732 N N . TYR A 1 94 ? -6.317 4.303 -0.090 1.00 96.12 94 TYR A N 1
ATOM 733 C CA . TYR A 1 94 ? -5.659 3.532 -1.142 1.00 96.12 94 TYR A CA 1
ATOM 734 C C . TYR A 1 94 ? -4.517 4.344 -1.756 1.00 96.12 94 TYR A C 1
ATOM 736 O O . TYR A 1 94 ? -4.717 5.353 -2.443 1.00 96.12 94 TYR A O 1
ATOM 744 N N . ILE A 1 95 ? -3.295 3.881 -1.505 1.00 94.06 95 ILE A N 1
ATOM 745 C CA . ILE A 1 95 ? -2.054 4.514 -1.939 1.00 94.06 95 ILE A CA 1
ATOM 746 C C . ILE A 1 95 ? -1.095 3.462 -2.501 1.00 94.06 95 ILE A C 1
ATOM 748 O O . ILE A 1 95 ? -1.147 2.293 -2.131 1.00 94.06 95 ILE A O 1
ATOM 752 N N . SER A 1 96 ? -0.190 3.880 -3.387 1.00 91.56 96 SER A N 1
ATOM 753 C CA . SER A 1 96 ? 0.905 3.035 -3.852 1.00 91.56 96 SER A CA 1
ATOM 754 C C . SER A 1 96 ? 2.268 3.598 -3.487 1.00 91.56 96 SER A C 1
ATOM 756 O O . SER A 1 96 ? 2.471 4.820 -3.415 1.00 91.56 96 SER A O 1
ATOM 758 N N . TYR A 1 97 ? 3.203 2.663 -3.363 1.00 89.06 97 TYR A N 1
ATOM 759 C CA . TYR A 1 97 ? 4.617 2.886 -3.128 1.00 89.06 97 TYR A CA 1
ATOM 760 C C . TYR A 1 97 ? 5.432 2.297 -4.269 1.00 89.06 97 TYR A C 1
ATOM 762 O O . TYR A 1 97 ? 5.061 1.276 -4.848 1.00 89.06 97 TYR A O 1
ATOM 770 N N . GLY A 1 98 ? 6.515 2.981 -4.613 1.00 82.12 98 GLY A N 1
ATOM 771 C CA . GLY A 1 98 ? 7.528 2.497 -5.537 1.00 82.12 98 GLY A CA 1
ATOM 772 C C . GLY A 1 98 ? 8.853 2.441 -4.800 1.00 82.12 98 GLY A C 1
ATOM 773 O O . GLY A 1 98 ? 9.114 3.288 -3.952 1.00 82.12 98 GLY A O 1
ATOM 774 N N . MET A 1 99 ? 9.664 1.437 -5.107 1.00 80.25 99 MET A N 1
ATOM 775 C CA . MET A 1 99 ? 11.018 1.358 -4.574 1.00 80.25 99 MET A CA 1
ATOM 776 C C . MET A 1 99 ? 11.885 2.450 -5.206 1.00 80.25 99 MET A C 1
ATOM 778 O O . MET A 1 99 ? 11.803 2.651 -6.412 1.00 80.25 99 MET A O 1
ATOM 782 N N . ASP A 1 100 ? 12.713 3.114 -4.397 1.00 81.88 100 ASP A N 1
ATOM 783 C CA . ASP A 1 100 ? 13.865 3.925 -4.819 1.00 81.88 100 ASP A CA 1
ATOM 784 C C . ASP A 1 100 ? 15.189 3.133 -4.986 1.00 81.88 100 ASP A C 1
ATOM 786 O O . ASP A 1 100 ? 16.007 3.468 -5.838 1.00 81.88 100 ASP A O 1
ATOM 790 N N . TYR A 1 101 ? 15.412 2.064 -4.208 1.00 81.81 101 TYR A N 1
ATOM 791 C CA . TYR A 1 101 ? 16.566 1.145 -4.263 1.00 81.81 101 TYR A CA 1
ATOM 792 C C . TYR A 1 101 ? 16.172 -0.299 -3.882 1.00 81.81 101 TYR A C 1
ATOM 794 O O . TYR A 1 101 ? 15.153 -0.531 -3.228 1.00 81.81 101 TYR A O 1
ATOM 802 N N . LEU A 1 102 ? 16.966 -1.291 -4.301 1.00 80.12 102 LEU A N 1
ATOM 803 C CA . LEU A 1 102 ? 16.661 -2.715 -4.107 1.00 80.12 102 LEU A CA 1
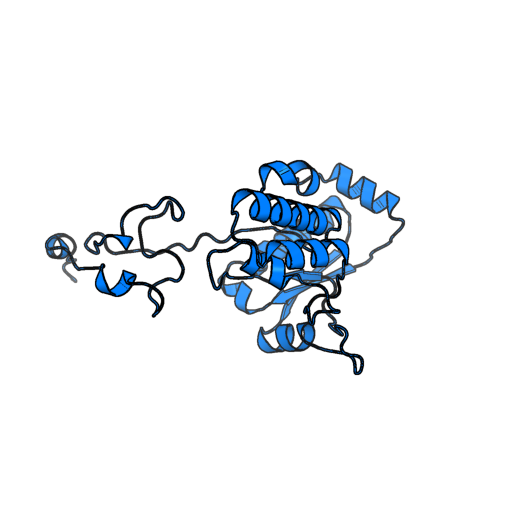ATOM 804 C C . LEU A 1 102 ? 17.135 -3.224 -2.733 1.00 80.12 102 LEU A C 1
ATOM 806 O O . LEU A 1 102 ? 18.121 -3.949 -2.629 1.00 80.12 102 LEU A O 1
ATOM 810 N N . ASP A 1 103 ? 16.425 -2.838 -1.678 1.00 87.44 103 ASP A N 1
ATOM 811 C CA . ASP A 1 103 ? 16.658 -3.304 -0.308 1.00 87.44 103 ASP A CA 1
ATOM 812 C C . ASP A 1 103 ? 15.323 -3.349 0.462 1.00 87.44 103 ASP A C 1
ATOM 814 O O . ASP A 1 103 ? 14.512 -2.434 0.291 1.00 87.44 103 ASP A O 1
ATOM 818 N N . PRO A 1 104 ? 15.056 -4.359 1.317 1.00 90.31 104 PRO A N 1
ATOM 819 C CA . PRO A 1 104 ? 13.820 -4.407 2.104 1.00 90.31 104 PRO A CA 1
ATOM 820 C C . PRO A 1 104 ? 13.591 -3.166 2.977 1.00 90.31 104 PRO A C 1
ATOM 822 O O . PRO A 1 104 ? 12.442 -2.761 3.170 1.00 90.31 104 PRO A O 1
ATOM 825 N N . SER A 1 105 ? 14.667 -2.524 3.454 1.00 92.38 105 SER A N 1
ATOM 826 C CA . SER A 1 105 ? 14.584 -1.282 4.235 1.00 92.38 105 SER A CA 1
ATOM 827 C C . SER A 1 105 ? 13.817 -0.185 3.512 1.00 92.38 105 SER A C 1
ATOM 829 O O . SER A 1 105 ? 13.072 0.554 4.147 1.00 92.38 105 SER A O 1
ATOM 831 N N . ASN A 1 106 ? 13.926 -0.109 2.190 1.00 90.00 106 ASN A N 1
ATOM 832 C CA . ASN A 1 106 ? 13.265 0.905 1.390 1.00 90.00 106 ASN A CA 1
ATOM 833 C C . ASN A 1 106 ? 11.741 0.889 1.582 1.00 90.00 106 ASN A C 1
ATOM 835 O O . ASN A 1 106 ? 11.138 1.918 1.857 1.00 90.00 106 ASN A O 1
ATOM 839 N N . MET A 1 107 ? 11.115 -0.290 1.514 1.00 90.94 107 MET A N 1
ATOM 840 C CA . MET A 1 107 ? 9.661 -0.414 1.682 1.00 90.94 107 MET A CA 1
ATOM 841 C C . MET A 1 107 ? 9.235 -0.457 3.144 1.00 90.94 107 MET A C 1
ATOM 843 O O . MET A 1 107 ? 8.219 0.135 3.495 1.00 90.94 107 MET A O 1
ATOM 847 N N . LEU A 1 108 ? 10.005 -1.103 4.017 1.00 93.25 108 LEU A N 1
ATOM 848 C CA . LEU A 1 108 ? 9.626 -1.203 5.426 1.00 93.25 108 LEU A CA 1
ATOM 849 C C . LEU A 1 108 ? 9.751 0.145 6.158 1.00 93.25 108 LEU A C 1
ATOM 851 O O . LEU A 1 108 ? 8.926 0.479 7.008 1.00 93.25 108 LEU A O 1
ATOM 855 N N . THR A 1 109 ? 10.724 0.985 5.799 1.00 90.94 109 THR A N 1
ATOM 856 C CA . THR A 1 109 ? 10.909 2.295 6.454 1.00 90.94 109 THR A CA 1
ATOM 857 C C . THR A 1 109 ? 9.909 3.356 6.006 1.00 90.94 109 THR A C 1
ATOM 859 O O . THR A 1 109 ? 9.691 4.324 6.734 1.00 90.94 109 THR A O 1
ATOM 862 N N . VAL A 1 110 ? 9.234 3.168 4.868 1.00 90.44 110 VAL A N 1
ATOM 863 C CA . VAL A 1 110 ? 8.077 3.993 4.480 1.00 90.44 110 VAL A CA 1
ATOM 864 C C . VAL A 1 110 ? 6.989 3.947 5.557 1.00 90.44 110 VAL A C 1
ATOM 866 O O . VAL A 1 110 ? 6.358 4.966 5.845 1.00 90.44 110 VAL A O 1
ATOM 869 N N . MET A 1 111 ? 6.812 2.775 6.169 1.00 89.56 111 MET A N 1
ATOM 870 C CA . MET A 1 111 ? 5.814 2.502 7.203 1.00 89.56 111 MET A CA 1
ATOM 871 C C . MET A 1 111 ? 6.361 2.716 8.619 1.00 89.56 111 MET A C 1
ATOM 873 O O . MET A 1 111 ? 5.805 2.198 9.584 1.00 89.56 111 MET A O 1
ATOM 877 N N . LYS A 1 112 ? 7.472 3.453 8.770 1.00 88.69 112 LYS A N 1
ATOM 878 C CA . LYS A 1 112 ? 8.000 3.798 10.095 1.00 88.69 112 LYS A CA 1
ATOM 879 C C . LYS A 1 112 ? 6.948 4.550 10.909 1.00 88.69 112 LYS A C 1
ATOM 881 O O . LYS A 1 112 ? 6.149 5.306 10.353 1.00 88.69 112 LYS A O 1
ATOM 886 N N . GLY A 1 113 ? 7.000 4.375 12.225 1.00 86.31 113 GLY A N 1
ATOM 887 C CA . GLY A 1 113 ? 6.043 5.003 13.125 1.00 86.31 113 GLY A CA 1
ATOM 888 C C . GLY A 1 113 ? 6.099 6.529 13.103 1.00 86.31 113 GLY A C 1
ATOM 889 O O . GLY A 1 113 ? 7.129 7.142 12.785 1.00 86.31 113 GLY A O 1
ATOM 890 N N . SER A 1 114 ? 4.966 7.136 13.445 1.00 83.81 114 SER A N 1
ATOM 891 C CA . SER A 1 114 ? 4.764 8.585 13.491 1.00 83.81 114 SER A CA 1
ATOM 892 C C . SER A 1 114 ? 5.824 9.326 14.303 1.00 83.81 114 SER A C 1
ATOM 894 O O . SER A 1 114 ? 6.273 10.392 13.884 1.00 83.81 114 SER A O 1
ATOM 89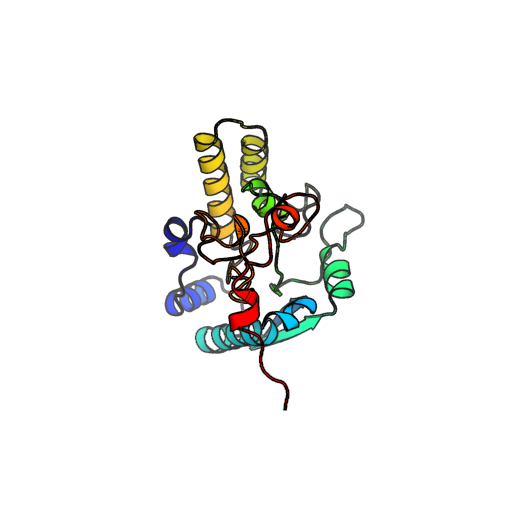6 N N . ASP A 1 115 ? 6.277 8.736 15.411 1.00 84.81 115 ASP A N 1
ATOM 897 C CA . ASP A 1 115 ? 7.231 9.358 16.340 1.00 84.81 115 ASP A CA 1
ATOM 898 C C . ASP A 1 115 ? 8.626 9.530 15.722 1.00 84.81 115 ASP A C 1
ATOM 900 O O . ASP A 1 115 ? 9.400 10.392 16.130 1.00 84.81 115 ASP A O 1
ATOM 904 N N . LEU A 1 116 ? 8.932 8.758 14.675 1.00 85.44 116 LEU A N 1
ATOM 905 C CA . LEU A 1 116 ? 10.157 8.877 13.882 1.00 85.44 116 LEU A CA 1
ATOM 906 C C . LEU A 1 116 ? 9.949 9.723 12.614 1.00 85.44 116 LEU A C 1
ATOM 908 O O . LEU A 1 116 ? 10.709 9.613 11.643 1.00 85.44 116 LEU A O 1
ATOM 912 N N . GLY A 1 117 ? 8.890 10.535 12.578 1.00 84.56 117 GLY A N 1
ATOM 913 C CA . GLY A 1 117 ? 8.488 11.326 11.417 1.00 84.56 117 GLY A CA 1
ATOM 914 C C . GLY A 1 117 ? 7.800 10.502 10.326 1.00 84.56 117 GLY A C 1
ATOM 915 O O . GLY A 1 117 ? 7.769 10.923 9.168 1.00 84.56 117 GLY A O 1
ATOM 916 N N . GLY A 1 118 ? 7.286 9.316 10.663 1.00 87.62 118 GLY A N 1
ATOM 917 C CA . GLY A 1 118 ? 6.409 8.536 9.795 1.00 87.62 118 GLY A CA 1
ATOM 918 C C . GLY A 1 118 ? 5.153 9.310 9.409 1.00 87.62 118 GLY A C 1
ATOM 919 O O . GLY A 1 118 ? 4.717 10.213 10.122 1.00 87.62 118 GLY A O 1
AT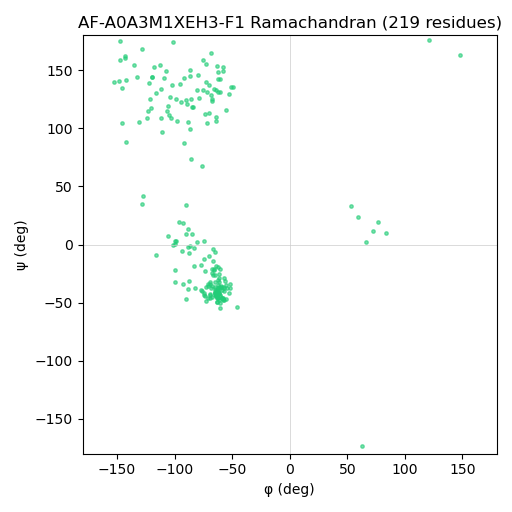OM 920 N N . ARG A 1 119 ? 4.577 8.992 8.246 1.00 88.62 119 ARG A N 1
ATOM 921 C CA . ARG A 1 119 ? 3.393 9.689 7.705 1.00 88.62 119 ARG A CA 1
ATOM 922 C C . ARG A 1 119 ? 2.066 8.988 7.935 1.00 88.62 119 ARG A C 1
ATOM 924 O O . ARG A 1 119 ? 1.046 9.482 7.480 1.00 88.62 119 ARG A O 1
ATOM 931 N N . HIS A 1 120 ? 2.096 7.873 8.642 1.00 89.81 120 HIS A N 1
ATOM 932 C CA . HIS A 1 120 ? 0.921 7.105 9.006 1.00 89.81 120 HIS A CA 1
ATOM 933 C C . HIS A 1 120 ? 0.714 7.182 10.513 1.00 89.81 120 HIS A C 1
ATOM 935 O O . HIS A 1 120 ? 1.661 7.426 11.258 1.00 89.81 120 HIS A O 1
ATOM 941 N N . THR A 1 121 ? -0.531 7.014 10.943 1.00 89.06 121 THR A N 1
ATOM 942 C CA . THR A 1 121 ? -0.932 7.089 12.353 1.00 89.06 121 THR A CA 1
ATOM 943 C C . THR A 1 121 ? -0.485 5.870 13.157 1.00 89.06 121 THR A C 1
ATOM 945 O O . THR A 1 121 ? -0.325 5.972 14.369 1.00 89.06 121 THR A O 1
ATOM 948 N N . TRP A 1 122 ? -0.244 4.731 12.498 1.00 91.88 122 TRP A N 1
ATOM 949 C CA . TRP A 1 122 ? 0.274 3.532 13.150 1.00 91.88 122 TRP A CA 1
ATOM 950 C C . TRP A 1 122 ? 1.685 3.758 13.709 1.00 91.88 122 TRP A C 1
ATOM 952 O O . TRP A 1 122 ? 2.572 4.289 13.034 1.00 91.88 122 TRP A O 1
ATOM 962 N N . ASN A 1 123 ? 1.891 3.337 14.956 1.00 92.50 123 ASN A N 1
ATOM 963 C CA . ASN A 1 123 ? 3.135 3.523 15.685 1.00 92.50 123 ASN A CA 1
ATOM 964 C C . ASN A 1 123 ? 3.380 2.322 16.602 1.00 92.50 123 ASN A C 1
ATOM 966 O O . ASN A 1 123 ? 2.747 2.192 17.646 1.00 92.50 123 ASN A O 1
ATOM 970 N N . ASN A 1 124 ? 4.312 1.455 16.211 1.00 95.56 124 ASN A N 1
ATOM 971 C CA . ASN A 1 124 ? 4.690 0.280 16.985 1.00 95.56 124 ASN A CA 1
ATOM 972 C C . ASN A 1 124 ? 6.189 0.327 17.320 1.00 95.56 124 ASN A C 1
ATOM 974 O O . ASN A 1 124 ? 7.030 0.476 16.428 1.00 95.56 124 ASN A O 1
ATOM 978 N N . LYS A 1 125 ? 6.525 0.220 18.612 1.00 95.69 125 LYS A N 1
ATOM 979 C CA . LYS A 1 125 ? 7.911 0.312 19.089 1.00 95.69 125 LYS A CA 1
ATOM 980 C C . LYS A 1 125 ? 8.752 -0.896 18.666 1.00 95.69 125 LYS A C 1
ATOM 982 O O . LYS A 1 125 ? 9.887 -0.717 18.238 1.00 95.69 125 LYS A O 1
ATOM 987 N N . GLU A 1 126 ? 8.207 -2.104 18.762 1.00 96.81 126 GLU A N 1
ATOM 988 C CA . GLU A 1 126 ? 8.919 -3.330 18.388 1.00 96.81 126 GLU A CA 1
ATOM 989 C C . GLU A 1 126 ? 9.263 -3.329 16.895 1.00 96.81 126 GLU A C 1
ATOM 991 O O . GLU A 1 126 ? 10.402 -3.604 16.521 1.00 96.81 126 GLU A O 1
ATOM 996 N N . TYR A 1 127 ? 8.325 -2.901 16.047 1.00 96.88 127 TYR A N 1
ATOM 997 C CA . TYR A 1 127 ? 8.574 -2.708 14.620 1.00 96.88 127 TYR A CA 1
ATOM 998 C C . TYR A 1 127 ? 9.760 -1.769 14.371 1.00 96.88 127 TYR A C 1
ATOM 1000 O O . TYR A 1 127 ? 10.664 -2.078 13.595 1.00 96.88 127 TYR A O 1
ATOM 1008 N N . GLN A 1 128 ? 9.794 -0.629 15.063 1.00 95.50 128 GLN A N 1
ATOM 1009 C CA . GLN A 1 128 ? 10.878 0.346 14.929 1.00 95.50 128 GLN A CA 1
ATOM 1010 C C . GLN A 1 128 ? 12.220 -0.203 15.411 1.00 95.50 128 GLN A C 1
ATOM 1012 O O . GLN A 1 128 ? 13.230 0.005 14.738 1.00 95.50 128 GLN A O 1
ATOM 1017 N N . ASP A 1 129 ? 12.235 -0.922 16.533 1.00 96.56 129 ASP A N 1
ATOM 1018 C CA . ASP A 1 129 ? 13.445 -1.539 17.076 1.00 96.56 129 ASP A CA 1
ATOM 1019 C C . ASP A 1 129 ? 14.017 -2.581 16.094 1.00 96.56 129 ASP A C 1
ATOM 1021 O O . ASP A 1 129 ? 15.229 -2.620 15.865 1.00 96.56 129 ASP A O 1
ATOM 1025 N N . LEU A 1 130 ? 13.153 -3.378 15.451 1.00 97.44 130 LEU A N 1
ATOM 1026 C CA . LEU A 1 130 ? 13.548 -4.336 14.413 1.00 97.44 130 LEU A CA 1
ATOM 1027 C C . LEU A 1 130 ? 14.178 -3.633 13.203 1.00 97.44 130 LEU A C 1
ATOM 1029 O O . LEU A 1 130 ? 15.249 -4.045 12.750 1.00 97.44 130 LEU A O 1
ATOM 1033 N N . LEU A 1 131 ? 13.565 -2.551 12.706 1.00 95.75 131 LEU A N 1
ATOM 1034 C CA . LEU A 1 131 ? 14.119 -1.776 11.590 1.00 95.75 131 LEU A CA 1
ATOM 1035 C C . LEU A 1 131 ? 15.452 -1.112 11.950 1.00 95.75 131 LEU A C 1
ATOM 1037 O O . LEU A 1 131 ? 16.391 -1.156 11.156 1.00 95.75 131 LEU A O 1
ATOM 1041 N N . ALA A 1 132 ? 15.552 -0.524 13.144 1.00 95.38 132 ALA A N 1
ATOM 1042 C CA . ALA A 1 132 ? 16.764 0.137 13.617 1.00 95.38 132 ALA A CA 1
ATOM 1043 C C . ALA A 1 132 ? 17.923 -0.852 13.792 1.00 95.38 132 ALA A C 1
ATOM 1045 O O . ALA A 1 132 ? 19.063 -0.531 13.456 1.00 95.38 132 ALA A O 1
ATOM 1046 N N . LYS A 1 133 ? 17.633 -2.069 14.270 1.00 97.12 133 LYS A N 1
ATOM 1047 C CA . LYS A 1 133 ? 18.623 -3.141 14.398 1.00 97.12 133 LYS A CA 1
ATOM 1048 C C . LYS A 1 133 ? 19.074 -3.666 13.037 1.00 97.12 133 LYS A C 1
ATOM 1050 O O . LYS A 1 133 ? 20.266 -3.869 12.846 1.00 97.12 133 LYS A O 1
ATOM 1055 N N . ALA A 1 134 ? 18.144 -3.877 12.106 1.00 96.62 134 ALA A N 1
ATOM 1056 C CA . ALA A 1 134 ? 18.436 -4.434 10.788 1.00 96.62 134 ALA A CA 1
ATOM 1057 C C . ALA A 1 134 ? 19.168 -3.445 9.862 1.00 96.62 134 ALA A C 1
ATOM 1059 O O . ALA A 1 134 ? 20.056 -3.847 9.113 1.00 96.62 134 ALA A O 1
ATOM 1060 N N . GLY A 1 135 ? 18.832 -2.153 9.927 1.00 93.88 135 GLY A N 1
ATOM 1061 C CA . GLY A 1 135 ? 19.367 -1.103 9.051 1.00 93.88 135 GLY A CA 1
ATOM 1062 C C . GLY A 1 135 ? 20.891 -1.121 8.841 1.00 93.88 135 GLY A C 1
ATOM 1063 O O . GLY A 1 135 ? 21.326 -1.155 7.690 1.00 93.88 135 GLY A O 1
ATOM 1064 N N . PRO A 1 136 ? 21.717 -1.119 9.905 1.00 95.81 136 PRO A N 1
ATOM 1065 C CA . PRO A 1 136 ? 23.176 -1.087 9.783 1.00 95.81 136 PRO A CA 1
ATOM 1066 C C . PRO A 1 136 ? 23.831 -2.460 9.541 1.00 95.81 136 PRO A C 1
ATOM 1068 O O . PRO A 1 136 ? 25.053 -2.524 9.408 1.00 95.81 136 PRO A O 1
ATOM 1071 N N . MET A 1 137 ? 23.074 -3.564 9.522 1.00 96.50 137 MET A N 1
ATOM 1072 C CA . MET A 1 137 ? 23.652 -4.907 9.395 1.00 96.50 137 MET A CA 1
ATOM 1073 C C . MET A 1 137 ? 24.162 -5.185 7.979 1.00 96.50 137 MET A C 1
ATOM 1075 O O . MET A 1 137 ? 23.507 -4.869 6.984 1.00 96.50 137 MET A O 1
ATOM 1079 N N . THR A 1 138 ? 25.315 -5.848 7.902 1.00 94.62 138 THR A N 1
ATOM 1080 C CA . THR A 1 138 ? 25.915 -6.326 6.647 1.00 94.62 138 THR A CA 1
ATOM 1081 C C . THR A 1 138 ? 25.653 -7.809 6.387 1.00 94.62 138 THR A C 1
ATOM 1083 O O . THR A 1 138 ? 25.692 -8.230 5.232 1.00 94.62 138 THR A O 1
ATOM 1086 N N . ASP A 1 139 ? 25.353 -8.597 7.426 1.00 96.31 139 ASP A N 1
ATOM 1087 C CA . ASP A 1 139 ? 24.926 -9.988 7.276 1.00 96.31 139 ASP A CA 1
ATOM 1088 C C . ASP A 1 139 ? 23.521 -10.043 6.663 1.00 96.31 139 ASP A C 1
ATOM 1090 O O . ASP A 1 139 ? 22.538 -9.595 7.258 1.00 96.31 139 ASP A O 1
ATOM 1094 N N . ILE A 1 140 ? 23.430 -10.568 5.441 1.00 92.81 140 ILE A N 1
ATOM 1095 C CA . ILE A 1 140 ? 22.187 -10.564 4.666 1.00 92.81 140 ILE A CA 1
ATOM 1096 C C . ILE A 1 140 ? 21.141 -11.491 5.292 1.00 92.81 140 ILE A C 1
ATOM 1098 O O . ILE A 1 140 ? 19.956 -11.151 5.278 1.00 92.81 140 ILE A O 1
ATOM 1102 N N . GLU A 1 141 ? 21.536 -12.641 5.836 1.00 95.12 141 GLU A N 1
ATOM 1103 C CA . GLU A 1 141 ? 20.593 -13.631 6.360 1.00 95.12 141 GLU A CA 1
ATOM 1104 C C . GLU A 1 141 ? 19.964 -13.161 7.669 1.00 95.12 141 GLU A C 1
ATOM 1106 O O . GLU A 1 141 ? 18.739 -13.185 7.817 1.00 95.12 141 GLU A O 1
ATOM 1111 N N . GLU A 1 142 ? 20.782 -12.694 8.610 1.00 96.00 142 GLU A N 1
ATOM 1112 C CA . GLU A 1 142 ? 20.309 -12.170 9.888 1.00 96.00 142 GLU A CA 1
ATOM 1113 C C . GLU A 1 142 ? 19.449 -10.923 9.690 1.00 96.00 142 GLU A C 1
ATOM 1115 O O . GLU A 1 142 ? 18.350 -10.828 10.244 1.00 96.00 142 GLU A O 1
ATOM 1120 N N . ARG A 1 143 ? 19.894 -10.001 8.830 1.00 96.12 143 ARG A N 1
ATOM 1121 C CA . ARG A 1 143 ? 19.127 -8.798 8.501 1.00 96.12 143 ARG A CA 1
ATOM 1122 C C . ARG A 1 143 ? 17.783 -9.137 7.859 1.00 96.12 143 ARG A C 1
ATOM 1124 O O . ARG A 1 143 ? 16.767 -8.533 8.195 1.00 96.12 143 ARG A O 1
ATOM 1131 N N . THR A 1 144 ? 17.756 -10.119 6.956 1.00 94.50 144 THR A N 1
ATOM 1132 C CA . THR A 1 144 ? 16.517 -10.565 6.301 1.00 94.50 144 THR A CA 1
ATOM 1133 C C . THR A 1 144 ? 15.527 -11.140 7.311 1.00 94.50 144 THR A C 1
ATOM 1135 O O . THR A 1 144 ? 14.344 -10.816 7.234 1.00 94.50 144 THR A O 1
ATOM 1138 N N . LYS A 1 145 ? 15.990 -11.922 8.296 1.00 95.88 145 LYS A N 1
ATOM 1139 C CA . LYS A 1 145 ? 15.125 -12.452 9.367 1.00 95.88 145 LYS A CA 1
ATOM 1140 C C . LYS A 1 145 ? 14.469 -11.331 10.175 1.00 95.88 145 LYS A C 1
ATOM 1142 O O . LYS A 1 145 ? 13.267 -11.391 10.420 1.00 95.88 145 LYS A O 1
ATOM 1147 N N . LEU A 1 146 ? 15.222 -10.291 10.540 1.00 97.62 146 LEU A N 1
ATOM 1148 C CA . LEU A 1 146 ? 14.676 -9.135 11.264 1.00 97.62 146 LEU A CA 1
ATOM 1149 C C . LEU A 1 146 ? 13.648 -8.362 10.428 1.00 97.62 146 LEU A C 1
ATOM 1151 O O . LEU A 1 146 ? 12.586 -8.005 10.932 1.00 97.62 146 LEU A O 1
ATOM 1155 N N . TYR A 1 147 ? 13.916 -8.152 9.137 1.00 96.44 147 TYR A N 1
ATOM 1156 C CA . TYR A 1 147 ? 12.943 -7.519 8.245 1.00 96.44 147 TYR A CA 1
ATOM 1157 C C . TYR A 1 147 ? 11.676 -8.355 8.052 1.00 96.44 147 TYR A C 1
ATOM 1159 O O . TYR A 1 147 ? 10.590 -7.790 7.990 1.00 96.44 147 TYR A O 1
ATOM 1167 N N . GLN A 1 148 ? 11.783 -9.684 8.004 1.00 95.56 148 GLN A N 1
ATOM 1168 C CA . GLN A 1 148 ? 10.616 -10.569 7.944 1.00 95.56 148 GLN A CA 1
ATOM 1169 C C . GLN A 1 148 ? 9.797 -10.540 9.240 1.00 95.56 148 GLN A C 1
ATOM 1171 O O . GLN A 1 148 ? 8.573 -10.592 9.181 1.00 95.56 148 GLN A O 1
ATOM 1176 N N . GLN A 1 149 ? 10.447 -10.421 10.402 1.00 96.12 149 GLN A N 1
ATOM 1177 C CA . GLN A 1 149 ? 9.753 -10.217 11.680 1.00 96.12 149 GLN A CA 1
ATOM 1178 C C . GLN A 1 149 ? 9.007 -8.880 11.696 1.00 96.12 149 GLN A C 1
ATOM 1180 O O . GLN A 1 149 ? 7.840 -8.840 12.075 1.00 96.12 149 GLN A O 1
ATOM 1185 N N . ALA A 1 150 ? 9.644 -7.808 11.213 1.00 96.00 150 ALA A N 1
ATOM 1186 C CA . ALA A 1 150 ? 9.010 -6.499 11.099 1.00 96.00 150 ALA A CA 1
ATOM 1187 C C . ALA A 1 150 ? 7.814 -6.534 10.128 1.00 96.00 150 ALA A C 1
ATOM 1189 O O . ALA A 1 150 ? 6.737 -6.043 10.459 1.00 96.00 150 ALA A O 1
ATOM 1190 N N . GLU A 1 151 ? 7.976 -7.160 8.955 1.00 94.56 151 GLU A N 1
ATOM 1191 C CA . GLU A 1 151 ? 6.897 -7.351 7.975 1.00 94.56 151 GLU A CA 1
ATOM 1192 C C . GLU A 1 151 ? 5.717 -8.109 8.590 1.00 94.56 151 GLU A C 1
ATOM 1194 O O . GLU A 1 151 ? 4.571 -7.683 8.450 1.00 94.56 151 GLU A O 1
ATOM 1199 N N . LYS A 1 152 ? 6.001 -9.201 9.306 1.00 94.50 152 LYS A N 1
ATOM 1200 C CA . LYS A 1 152 ? 4.984 -10.010 9.973 1.00 94.50 152 LYS A CA 1
ATOM 1201 C C . LYS A 1 152 ? 4.202 -9.194 11.002 1.00 94.50 152 LYS A C 1
ATOM 1203 O O . LYS A 1 152 ? 2.982 -9.162 10.909 1.00 94.50 152 LYS A O 1
ATOM 1208 N N . LEU A 1 153 ? 4.886 -8.486 11.901 1.00 95.38 153 LEU A N 1
ATOM 1209 C CA . LEU A 1 153 ? 4.247 -7.660 12.929 1.00 95.38 153 LEU A CA 1
ATOM 1210 C C . LEU A 1 153 ? 3.336 -6.580 12.323 1.00 95.38 153 LEU A C 1
ATOM 1212 O O . LEU A 1 153 ? 2.189 -6.427 12.731 1.00 95.38 153 LEU A O 1
ATOM 1216 N N . MET A 1 154 ? 3.820 -5.868 11.301 1.00 94.06 154 MET A N 1
ATOM 1217 C CA . MET A 1 154 ? 3.038 -4.846 10.592 1.00 94.06 154 MET A CA 1
ATOM 1218 C C . MET A 1 154 ? 1.753 -5.423 9.976 1.00 94.06 154 MET A C 1
ATOM 1220 O O . MET A 1 154 ? 0.713 -4.762 9.966 1.00 94.06 154 MET A O 1
ATOM 1224 N N . VAL A 1 155 ? 1.828 -6.640 9.434 1.00 93.44 155 VAL A N 1
ATOM 1225 C CA . VAL A 1 155 ? 0.693 -7.323 8.803 1.00 93.44 155 VAL A CA 1
ATOM 1226 C C . VAL A 1 155 ? -0.272 -7.903 9.840 1.00 93.44 155 VAL A C 1
ATOM 1228 O O . VAL A 1 155 ? -1.479 -7.797 9.643 1.00 93.44 155 VAL A O 1
ATOM 1231 N N . GLU A 1 156 ? 0.227 -8.458 10.947 1.00 93.31 156 GLU A N 1
ATOM 1232 C CA . GLU A 1 156 ? -0.595 -8.964 12.059 1.00 93.31 156 GLU A CA 1
ATOM 1233 C C . GLU A 1 156 ? -1.414 -7.852 12.727 1.00 93.31 156 GLU A C 1
ATOM 1235 O O . GLU A 1 156 ? -2.580 -8.063 13.049 1.00 93.31 156 GLU A O 1
ATOM 1240 N N . GLU A 1 157 ? -0.851 -6.650 12.867 1.00 93.25 157 GLU A N 1
ATOM 1241 C CA . GLU A 1 157 ? -1.573 -5.487 13.404 1.00 93.25 157 GLU A CA 1
ATOM 1242 C C . GLU A 1 157 ? -2.471 -4.786 12.372 1.00 93.25 157 GLU A C 1
ATOM 1244 O O . GLU A 1 157 ? -3.101 -3.777 12.687 1.00 93.25 157 GLU A O 1
ATOM 1249 N N . CYS A 1 158 ? -2.540 -5.300 11.138 1.00 90.62 158 CYS A N 1
ATOM 1250 C CA . CYS A 1 158 ? -3.307 -4.712 10.038 1.00 90.62 158 CYS A CA 1
ATOM 1251 C C . CYS A 1 158 ? -2.965 -3.226 9.791 1.00 90.62 158 CYS A C 1
ATOM 1253 O O . CYS A 1 158 ? -3.809 -2.434 9.373 1.00 90.62 158 CYS A O 1
ATOM 1255 N N . ALA A 1 159 ? -1.706 -2.833 10.023 1.00 90.62 159 ALA A N 1
ATOM 1256 C CA . ALA A 1 159 ? -1.258 -1.460 9.788 1.00 90.62 159 ALA A CA 1
ATOM 1257 C C . ALA A 1 159 ? -1.378 -1.075 8.304 1.00 90.62 159 ALA A C 1
ATOM 1259 O O . ALA A 1 159 ? -1.697 0.065 7.967 1.00 90.62 159 ALA A O 1
ATOM 1260 N N . PHE A 1 160 ? -1.134 -2.049 7.419 1.00 89.75 160 PHE A N 1
ATOM 1261 C CA . PHE A 1 160 ? -1.316 -1.938 5.975 1.00 89.75 160 PHE A CA 1
ATOM 1262 C C . PHE A 1 160 ? -1.855 -3.239 5.393 1.00 89.75 160 PHE A C 1
ATOM 1264 O O . PHE A 1 160 ? -1.407 -4.331 5.743 1.00 89.75 160 PHE A O 1
ATOM 1271 N N . ILE A 1 161 ? -2.758 -3.103 4.424 1.00 90.31 161 ILE A N 1
ATOM 1272 C CA . ILE A 1 161 ? -3.311 -4.218 3.656 1.00 90.31 161 ILE A CA 1
ATOM 1273 C C . ILE A 1 161 ? -2.636 -4.214 2.281 1.00 90.31 161 ILE A C 1
ATOM 1275 O O . ILE A 1 161 ? -2.853 -3.318 1.462 1.00 90.31 161 ILE A O 1
ATOM 1279 N N . PHE A 1 162 ? -1.773 -5.198 2.028 1.00 89.38 162 PHE A N 1
ATOM 1280 C CA . PHE A 1 162 ? -1.017 -5.294 0.778 1.00 89.38 162 PHE A CA 1
ATOM 1281 C C . PHE A 1 162 ? -1.823 -6.037 -0.280 1.00 89.38 162 PHE A C 1
ATOM 1283 O O . PHE A 1 162 ? -1.856 -7.262 -0.298 1.00 89.38 162 PHE A O 1
ATOM 1290 N N . CYS A 1 163 ? -2.458 -5.297 -1.186 1.00 87.50 163 CYS A N 1
ATOM 1291 C CA . CYS A 1 163 ? -3.379 -5.928 -2.126 1.00 87.50 163 CYS A CA 1
ATOM 1292 C C . CYS A 1 163 ? -2.718 -6.395 -3.431 1.00 87.50 163 CYS A C 1
ATOM 1294 O O . CYS A 1 163 ? -2.999 -7.487 -3.914 1.00 87.50 163 CYS A O 1
ATOM 1296 N N . ILE A 1 164 ? -1.893 -5.549 -4.063 1.00 87.44 164 ILE A N 1
ATOM 1297 C CA . ILE A 1 164 ? -1.418 -5.776 -5.440 1.00 87.44 164 ILE A CA 1
ATOM 1298 C C . ILE A 1 164 ? 0.014 -5.266 -5.610 1.00 87.44 164 ILE A C 1
ATOM 1300 O O . ILE A 1 164 ? 0.325 -4.128 -5.257 1.00 87.44 164 ILE A O 1
ATOM 1304 N N . HIS A 1 165 ? 0.858 -6.079 -6.249 1.00 85.31 165 HIS A N 1
ATOM 1305 C CA . HIS A 1 165 ? 2.130 -5.641 -6.824 1.00 85.31 165 HIS A CA 1
ATOM 1306 C C . HIS A 1 165 ? 1.941 -5.412 -8.323 1.00 85.31 165 HIS A C 1
ATOM 1308 O O . HIS A 1 165 ? 1.481 -6.299 -9.041 1.00 85.31 165 HIS A O 1
ATOM 1314 N N . ARG A 1 166 ? 2.274 -4.213 -8.808 1.00 79.31 166 ARG A N 1
ATOM 1315 C CA . ARG A 1 166 ? 2.112 -3.876 -10.227 1.00 79.31 166 ARG A CA 1
ATOM 1316 C C . ARG A 1 166 ? 3.201 -4.543 -11.051 1.00 79.31 166 ARG A C 1
ATOM 1318 O O . ARG A 1 166 ? 4.382 -4.409 -10.739 1.00 79.31 166 ARG A O 1
ATOM 1325 N N . THR A 1 167 ? 2.807 -5.172 -12.149 1.00 76.62 167 THR A N 1
ATOM 1326 C CA . THR A 1 167 ? 3.739 -5.613 -13.184 1.00 76.62 167 THR A CA 1
ATOM 1327 C C . THR A 1 167 ? 3.747 -4.562 -14.290 1.00 76.62 167 THR A C 1
ATOM 1329 O O . THR A 1 167 ? 2.765 -4.468 -15.028 1.00 76.62 167 THR A O 1
ATOM 1332 N N . PRO A 1 168 ? 4.802 -3.736 -14.414 1.00 71.56 168 PRO A N 1
ATOM 1333 C CA 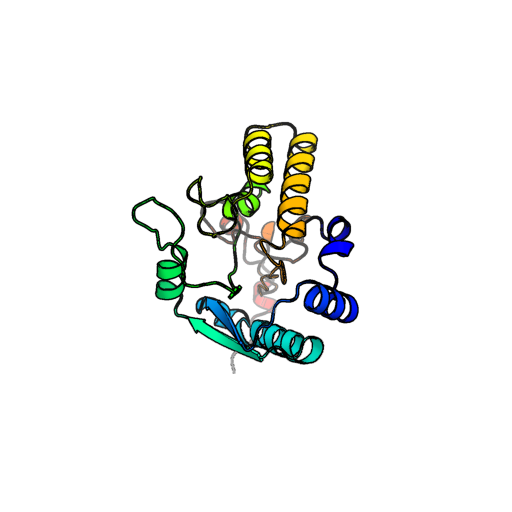. PRO A 1 168 ? 4.906 -2.829 -15.545 1.00 71.56 168 PRO A CA 1
ATOM 1334 C C . PRO A 1 168 ? 4.983 -3.652 -16.835 1.00 71.56 168 PRO A C 1
ATOM 1336 O O . PRO A 1 168 ? 5.765 -4.600 -16.939 1.00 71.56 168 PRO A O 1
ATOM 1339 N N . VAL A 1 169 ? 4.159 -3.292 -17.815 1.00 72.38 169 VAL A N 1
ATOM 1340 C CA . VAL A 1 169 ? 4.156 -3.920 -19.137 1.00 72.38 169 VAL A CA 1
ATOM 1341 C C . VAL A 1 169 ? 4.774 -2.940 -20.118 1.00 72.38 169 VAL A C 1
ATOM 1343 O O . VAL A 1 169 ? 4.222 -1.874 -20.373 1.00 72.38 169 VAL A O 1
ATOM 1346 N N . ASN A 1 170 ? 5.922 -3.316 -20.675 1.00 74.81 170 ASN A N 1
ATOM 1347 C CA . ASN A 1 170 ? 6.611 -2.545 -21.699 1.00 74.81 170 ASN A CA 1
ATOM 1348 C C . ASN A 1 170 ? 6.555 -3.307 -23.026 1.00 74.81 170 ASN A C 1
ATOM 1350 O O . ASN A 1 170 ? 6.831 -4.507 -23.067 1.00 74.81 170 ASN A O 1
ATOM 1354 N N . LEU A 1 171 ? 6.223 -2.611 -24.116 1.00 78.50 171 LEU A N 1
ATOM 1355 C CA . LEU A 1 171 ? 6.246 -3.173 -25.464 1.00 78.50 171 LEU A CA 1
ATOM 1356 C C . LEU A 1 171 ? 7.447 -2.625 -26.223 1.00 78.50 171 LEU A C 1
ATOM 1358 O O . LEU A 1 171 ? 7.557 -1.425 -26.468 1.00 78.50 171 LEU A O 1
ATOM 1362 N N . TRP A 1 172 ? 8.324 -3.530 -26.638 1.00 82.50 172 TRP A N 1
ATOM 1363 C CA . TRP A 1 172 ? 9.507 -3.208 -27.422 1.00 82.50 172 TRP A CA 1
ATOM 1364 C C . TRP A 1 172 ? 9.330 -3.725 -28.841 1.00 82.50 172 TRP A C 1
ATOM 1366 O O . TRP A 1 172 ? 8.761 -4.795 -29.069 1.00 82.50 172 TRP A O 1
ATOM 1376 N N . LYS A 1 173 ? 9.828 -2.968 -29.821 1.00 87.50 173 LYS A N 1
ATOM 1377 C CA . LYS A 1 173 ? 9.907 -3.489 -31.185 1.00 87.50 173 LYS A CA 1
ATOM 1378 C C . LYS A 1 173 ? 10.844 -4.704 -31.189 1.00 87.50 173 LYS A C 1
ATOM 1380 O O . LYS A 1 173 ? 11.864 -4.675 -30.509 1.00 87.50 173 LYS A O 1
ATOM 1385 N N . PRO A 1 174 ? 10.547 -5.753 -31.969 1.00 88.50 174 PRO A N 1
ATOM 1386 C CA . PRO A 1 174 ? 11.310 -7.005 -31.942 1.00 88.50 174 PRO A CA 1
ATOM 1387 C C . PRO A 1 174 ? 12.782 -6.850 -32.359 1.00 88.50 174 PRO A C 1
ATOM 1389 O O . PRO A 1 174 ? 13.605 -7.702 -32.018 1.00 88.50 174 PRO A O 1
ATOM 1392 N N . TYR A 1 175 ? 13.112 -5.764 -33.065 1.00 90.25 175 TYR A N 1
ATOM 1393 C CA . TYR A 1 175 ? 14.471 -5.378 -33.449 1.00 90.25 175 TYR A CA 1
ATOM 1394 C C . TYR A 1 175 ? 15.212 -4.545 -32.389 1.00 90.25 175 TYR A C 1
ATOM 1396 O O . TYR A 1 175 ? 16.359 -4.179 -32.612 1.00 90.25 175 TYR A O 1
ATOM 1404 N N . ILE A 1 176 ? 14.597 -4.224 -31.248 1.00 89.81 176 ILE A N 1
ATOM 1405 C CA . ILE A 1 176 ? 15.298 -3.629 -30.104 1.00 89.81 176 ILE A CA 1
ATOM 1406 C C . ILE A 1 176 ? 15.917 -4.768 -29.298 1.00 89.81 176 ILE A C 1
ATOM 1408 O O . ILE A 1 176 ? 15.205 -5.655 -28.824 1.00 89.81 176 ILE A O 1
ATOM 1412 N N . LYS A 1 177 ? 17.245 -4.769 -29.189 1.00 88.81 177 LYS A N 1
ATOM 1413 C CA . LYS A 1 177 ? 18.050 -5.815 -28.542 1.00 88.81 177 LYS A CA 1
ATOM 1414 C C . LYS A 1 177 ? 19.005 -5.192 -27.524 1.00 88.81 177 LYS A C 1
ATOM 1416 O O . LYS A 1 177 ? 19.162 -3.977 -27.495 1.00 88.81 177 LYS A O 1
ATOM 1421 N N . GLY A 1 178 ? 19.621 -6.019 -26.685 1.00 87.62 178 GLY A N 1
ATOM 1422 C CA . GLY A 1 178 ? 20.535 -5.585 -25.627 1.00 87.62 178 GLY A CA 1
ATOM 1423 C C . GLY A 1 178 ? 20.471 -6.510 -24.419 1.00 87.62 178 GLY A C 1
ATOM 1424 O O . GLY A 1 178 ? 19.495 -7.243 -24.275 1.00 87.62 178 GLY A O 1
ATOM 1425 N N . ALA A 1 179 ? 21.467 -6.454 -23.531 1.00 83.06 179 ALA A N 1
ATOM 1426 C CA . ALA A 1 179 ? 21.434 -7.215 -22.277 1.00 83.06 179 ALA A CA 1
ATOM 1427 C C . ALA A 1 179 ? 20.159 -6.948 -21.440 1.00 83.06 179 ALA A C 1
ATOM 1429 O O . ALA A 1 179 ? 19.577 -7.910 -20.940 1.00 83.06 179 ALA A O 1
ATOM 1430 N N . PRO A 1 180 ? 19.620 -5.709 -21.379 1.00 79.62 180 PRO A N 1
ATOM 1431 C CA . PRO A 1 180 ? 18.345 -5.443 -20.708 1.00 79.62 180 PRO A CA 1
ATOM 1432 C C . PRO A 1 180 ? 17.118 -6.081 -21.376 1.00 79.62 180 PRO A C 1
ATOM 1434 O O . PRO A 1 180 ? 16.047 -6.085 -20.786 1.00 79.62 180 PRO A O 1
ATOM 1437 N N . MET A 1 181 ? 17.214 -6.569 -22.618 1.00 81.69 181 MET A N 1
ATOM 1438 C CA . MET A 1 181 ? 16.087 -7.194 -23.330 1.00 81.69 181 MET A CA 1
ATOM 1439 C C . MET A 1 181 ? 15.964 -8.696 -23.044 1.00 81.69 181 MET A C 1
ATOM 1441 O O . MET A 1 181 ? 14.967 -9.307 -23.435 1.00 81.69 181 MET A O 1
ATOM 1445 N N . GLU A 1 182 ? 16.935 -9.285 -22.347 1.00 78.81 182 GLU A N 1
ATOM 1446 C CA . GLU A 1 182 ? 16.897 -10.682 -21.925 1.00 78.81 182 GLU A CA 1
ATOM 1447 C C . GLU A 1 182 ? 16.167 -10.838 -20.576 1.00 78.81 182 GLU A C 1
ATOM 1449 O O . GLU A 1 182 ? 16.261 -9.952 -19.723 1.00 78.81 182 GLU A O 1
ATOM 1454 N N . PRO A 1 183 ? 15.425 -11.939 -20.345 1.00 71.75 183 PRO A N 1
ATOM 1455 C CA . PRO A 1 183 ? 14.795 -12.191 -19.049 1.00 71.75 183 PRO A CA 1
ATOM 1456 C C . PRO A 1 183 ? 15.842 -12.298 -17.928 1.00 71.75 183 PRO A C 1
ATOM 1458 O O . PRO A 1 183 ? 16.819 -13.037 -18.048 1.00 71.75 183 PRO A O 1
ATOM 1461 N N . GLY A 1 184 ? 15.624 -11.592 -16.819 1.00 64.94 184 GLY A N 1
ATOM 1462 C CA . GLY A 1 184 ? 16.474 -11.637 -15.628 1.00 64.94 184 GLY A CA 1
ATOM 1463 C C . GLY A 1 184 ? 15.892 -12.497 -14.500 1.00 64.94 184 GLY A C 1
ATOM 1464 O O . GLY A 1 184 ? 14.754 -12.954 -14.553 1.00 64.94 184 GLY A O 1
ATOM 1465 N N . LYS A 1 185 ? 16.666 -12.680 -13.420 1.00 60.59 185 LYS A N 1
ATOM 1466 C CA . LYS A 1 185 ? 16.209 -13.413 -12.217 1.00 60.59 185 LYS A CA 1
ATOM 1467 C C . LYS A 1 185 ? 15.130 -12.665 -11.421 1.00 60.59 185 LYS A C 1
ATOM 1469 O O . LYS A 1 185 ? 14.288 -13.297 -10.800 1.00 60.59 185 LYS A O 1
ATOM 1474 N N . ILE A 1 186 ? 15.190 -11.332 -11.418 1.00 56.62 186 ILE A N 1
ATOM 1475 C CA . ILE A 1 186 ? 14.277 -10.448 -10.667 1.00 56.62 186 ILE A CA 1
ATOM 1476 C C . ILE A 1 186 ? 13.177 -9.895 -11.583 1.00 56.62 186 ILE A C 1
ATOM 1478 O O . ILE A 1 186 ? 12.047 -9.693 -11.149 1.00 56.62 186 ILE A O 1
ATOM 1482 N N . ASN A 1 187 ? 13.497 -9.687 -12.863 1.00 57.06 187 ASN A N 1
ATOM 1483 C CA . ASN A 1 187 ? 12.541 -9.304 -13.892 1.00 57.06 187 ASN A CA 1
ATOM 1484 C C . ASN A 1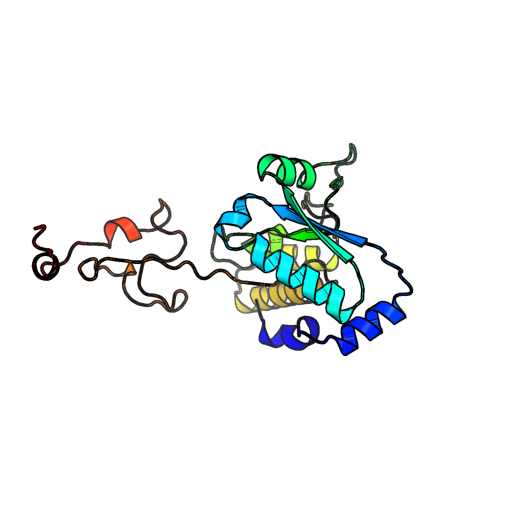 187 ? 12.369 -10.471 -14.866 1.00 57.06 187 ASN A C 1
ATOM 1486 O O . ASN A 1 187 ? 13.170 -10.638 -15.783 1.00 57.06 187 ASN A O 1
ATOM 1490 N N . THR A 1 188 ? 11.333 -11.279 -14.659 1.00 55.69 188 THR A N 1
ATOM 1491 C CA . THR A 1 188 ? 11.017 -12.411 -15.541 1.00 55.69 188 THR A CA 1
ATOM 1492 C C . THR A 1 188 ? 10.505 -11.971 -16.918 1.00 55.69 188 THR A C 1
ATOM 1494 O O . THR A 1 188 ? 10.427 -12.795 -17.830 1.00 55.69 188 THR A O 1
ATOM 1497 N N . ASN A 1 189 ? 10.207 -10.679 -17.103 1.00 59.97 189 ASN A N 1
ATOM 1498 C CA . ASN A 1 189 ? 9.815 -10.103 -18.384 1.00 59.97 189 ASN A CA 1
ATOM 1499 C C . ASN A 1 189 ? 11.034 -9.575 -19.153 1.00 59.97 189 ASN A C 1
ATOM 1501 O O . ASN A 1 189 ? 11.948 -8.983 -18.583 1.00 59.97 189 ASN A O 1
ATOM 1505 N N . ARG A 1 190 ? 11.012 -9.732 -20.481 1.00 67.88 190 ARG A N 1
ATOM 1506 C CA . ARG A 1 190 ? 11.985 -9.107 -21.390 1.00 67.88 190 ARG A CA 1
ATOM 1507 C C . ARG A 1 190 ? 11.830 -7.586 -21.382 1.00 67.88 190 ARG A C 1
ATOM 1509 O O . ARG A 1 190 ? 10.715 -7.086 -21.540 1.00 67.88 190 ARG A O 1
ATOM 1516 N N . GLY A 1 191 ? 12.941 -6.860 -21.289 1.00 71.06 191 GLY A N 1
ATOM 1517 C CA . GLY A 1 191 ? 12.976 -5.406 -21.423 1.00 71.06 191 GLY A CA 1
ATOM 1518 C C . GLY A 1 191 ? 13.523 -4.692 -20.195 1.00 71.06 191 GLY A C 1
ATOM 1519 O O . GLY A 1 191 ? 13.808 -5.302 -19.166 1.00 71.06 191 GLY A O 1
ATOM 1520 N N . VAL A 1 192 ? 13.654 -3.368 -20.316 1.00 71.62 192 VAL A N 1
ATOM 1521 C CA . VAL A 1 192 ? 14.267 -2.537 -19.274 1.00 71.62 192 VAL A CA 1
ATOM 1522 C C . VAL A 1 192 ? 13.556 -2.745 -17.941 1.00 71.62 192 VAL A C 1
ATOM 1524 O O . VAL A 1 192 ? 12.367 -2.451 -17.804 1.00 71.62 192 VAL A O 1
ATOM 1527 N N . ALA A 1 193 ? 14.299 -3.280 -16.975 1.00 66.62 193 ALA A N 1
ATOM 1528 C CA . ALA A 1 193 ? 13.828 -3.471 -15.617 1.00 66.62 193 ALA A CA 1
ATOM 1529 C C . ALA A 1 193 ? 13.805 -2.136 -14.864 1.00 66.62 193 ALA A C 1
ATOM 1531 O O . ALA A 1 193 ? 14.513 -1.189 -15.214 1.00 66.62 193 ALA A O 1
ATOM 1532 N N . TRP A 1 194 ? 13.014 -2.075 -13.791 1.00 64.50 194 TRP A N 1
ATOM 1533 C CA . TRP A 1 194 ? 13.105 -0.987 -12.820 1.00 64.50 194 TRP A CA 1
ATOM 1534 C C . TRP A 1 194 ? 14.578 -0.814 -12.371 1.00 64.50 194 TRP A C 1
ATOM 1536 O O . TRP A 1 194 ? 15.244 -1.823 -12.120 1.00 64.50 194 TRP A O 1
ATOM 1546 N N . PRO A 1 195 ? 15.101 0.426 -12.296 1.00 57.50 195 PRO A N 1
ATOM 1547 C CA . PRO A 1 195 ? 14.377 1.702 -12.311 1.00 57.50 195 PRO A CA 1
ATOM 1548 C C . PRO A 1 195 ? 14.128 2.354 -13.689 1.00 57.50 195 PRO A C 1
ATOM 1550 O O . PRO A 1 195 ? 14.050 3.577 -13.781 1.00 57.50 195 PRO A O 1
ATOM 1553 N N . ASN A 1 196 ? 13.906 1.562 -14.747 1.00 61.38 196 ASN A N 1
ATOM 1554 C CA . ASN A 1 196 ? 13.770 2.019 -16.138 1.00 61.38 196 ASN A CA 1
ATOM 1555 C C . ASN A 1 196 ? 15.060 2.683 -16.632 1.00 61.38 196 ASN A C 1
ATOM 1557 O O . ASN A 1 196 ? 16.070 2.658 -15.947 1.00 61.38 196 ASN A O 1
ATOM 1561 N N . VAL A 1 197 ? 15.061 3.272 -17.827 1.00 65.56 197 VAL A N 1
ATOM 1562 C CA . VAL A 1 197 ? 16.200 4.073 -18.288 1.00 65.56 197 VAL A CA 1
ATOM 1563 C C . VAL A 1 197 ? 16.343 5.294 -17.380 1.00 65.56 197 VAL A C 1
ATOM 1565 O O . VAL A 1 197 ? 15.538 6.221 -17.456 1.00 65.56 197 VAL A O 1
ATOM 1568 N N . ASN A 1 198 ? 17.352 5.294 -16.514 1.00 59.53 198 ASN A N 1
ATOM 1569 C CA . ASN A 1 198 ? 17.673 6.436 -15.670 1.00 59.53 198 ASN A CA 1
ATOM 1570 C C . ASN A 1 198 ? 19.184 6.521 -15.415 1.00 59.53 198 ASN A C 1
ATOM 1572 O O . ASN A 1 198 ? 19.946 5.644 -15.810 1.00 59.53 198 ASN A O 1
ATOM 1576 N N . ALA A 1 199 ? 19.621 7.578 -14.732 1.00 50.34 199 ALA A N 1
ATOM 1577 C CA . ALA A 1 199 ? 21.037 7.794 -14.427 1.00 50.34 199 ALA A CA 1
ATOM 1578 C C . ALA A 1 199 ? 21.659 6.734 -13.489 1.00 50.34 199 ALA A C 1
ATOM 1580 O O . ALA A 1 199 ? 22.862 6.767 -13.253 1.00 50.34 199 ALA A O 1
ATOM 1581 N N . MET A 1 200 ? 20.859 5.816 -12.938 1.00 51.78 200 MET A N 1
ATOM 1582 C CA . MET A 1 200 ? 21.289 4.761 -12.019 1.00 51.78 200 MET A CA 1
ATOM 1583 C C . MET A 1 200 ? 21.465 3.398 -12.705 1.00 51.78 200 MET A C 1
ATOM 1585 O O . MET A 1 200 ? 21.770 2.423 -12.021 1.00 51.78 200 MET A O 1
ATOM 1589 N N . ASN A 1 201 ? 21.293 3.297 -14.031 1.00 65.94 201 ASN A N 1
ATOM 1590 C CA . ASN A 1 201 ? 21.661 2.094 -14.777 1.00 65.94 201 ASN A CA 1
ATOM 1591 C C . ASN A 1 201 ? 22.242 2.378 -16.168 1.00 65.94 201 ASN A C 1
ATOM 1593 O O . ASN A 1 201 ? 22.060 3.438 -16.759 1.00 65.94 201 ASN A O 1
ATOM 1597 N N . ASN A 1 202 ? 22.919 1.364 -16.707 1.00 68.25 202 ASN A N 1
ATOM 1598 C CA . ASN A 1 202 ? 23.467 1.373 -18.063 1.00 68.25 202 ASN A CA 1
ATOM 1599 C C . ASN A 1 202 ? 22.460 0.863 -19.104 1.00 68.25 202 ASN A C 1
ATOM 1601 O O . ASN A 1 202 ? 22.823 0.580 -20.242 1.00 68.25 202 ASN A O 1
ATOM 1605 N N . SER A 1 203 ? 21.176 0.736 -18.754 1.00 73.31 203 SER A N 1
ATOM 1606 C CA . SER A 1 203 ? 20.209 0.131 -19.670 1.00 73.31 203 SER A CA 1
ATOM 1607 C C . SER A 1 203 ? 20.064 0.930 -20.964 1.00 73.31 203 SER A C 1
ATOM 1609 O O . SER A 1 203 ? 19.848 0.336 -22.011 1.00 73.31 203 SER A O 1
ATOM 1611 N N . ALA A 1 204 ? 20.243 2.255 -20.929 1.00 74.75 204 ALA A N 1
ATOM 1612 C CA . ALA A 1 204 ? 20.236 3.083 -22.136 1.00 74.75 204 ALA A CA 1
ATOM 1613 C C . ALA A 1 204 ? 21.395 2.773 -23.096 1.00 74.75 204 ALA A C 1
ATOM 1615 O O . ALA A 1 204 ? 21.198 2.786 -24.307 1.00 74.75 204 ALA A O 1
ATOM 1616 N N . SER A 1 205 ? 22.596 2.528 -22.563 1.00 81.62 205 SER A N 1
ATOM 1617 C CA . SER A 1 205 ? 23.807 2.304 -23.361 1.00 81.62 205 SER A CA 1
ATOM 1618 C C . SER A 1 205 ? 23.940 0.865 -23.854 1.00 81.62 205 SER A C 1
ATOM 1620 O O . SER A 1 205 ? 24.674 0.608 -24.803 1.00 81.62 205 SER A O 1
ATOM 1622 N N . GLU A 1 206 ? 23.217 -0.072 -23.244 1.00 84.69 206 GLU A N 1
ATOM 1623 C CA . GLU A 1 206 ? 23.256 -1.493 -23.597 1.00 84.69 206 GLU A CA 1
ATOM 1624 C C . GLU A 1 206 ? 22.174 -1.909 -24.605 1.00 84.69 206 GLU A C 1
ATOM 1626 O O . GLU A 1 206 ? 22.165 -3.056 -25.059 1.00 84.69 206 GLU A O 1
ATOM 1631 N N . ILE A 1 207 ? 21.260 -1.001 -24.962 1.00 88.44 207 ILE A N 1
ATOM 1632 C CA . ILE A 1 207 ? 20.200 -1.241 -25.947 1.00 88.44 207 ILE A CA 1
ATOM 1633 C C . ILE A 1 207 ? 20.632 -0.744 -2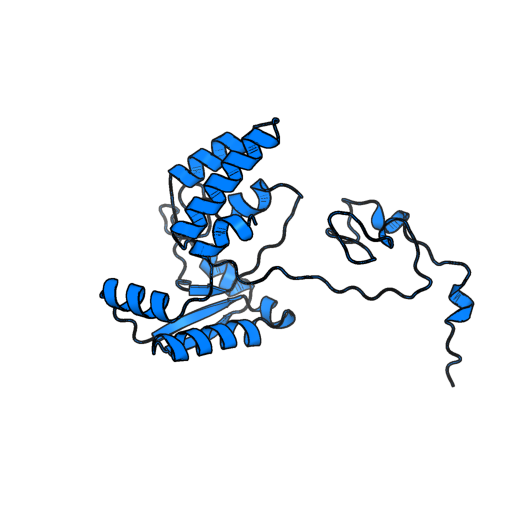7.325 1.00 88.44 207 ILE A C 1
ATOM 1635 O O . ILE A 1 207 ? 21.164 0.353 -27.473 1.00 88.44 207 ILE A O 1
ATOM 1639 N N . TYR A 1 208 ? 20.335 -1.527 -28.359 1.00 90.12 208 TYR A N 1
ATOM 1640 C CA . TYR A 1 208 ? 20.625 -1.185 -29.747 1.00 90.12 208 TYR A CA 1
ATOM 1641 C C . TYR A 1 208 ? 19.522 -1.649 -30.707 1.00 90.12 208 TYR A C 1
ATOM 1643 O O . TYR A 1 208 ? 18.707 -2.525 -30.402 1.00 90.12 208 TYR A O 1
ATOM 1651 N N . ILE A 1 209 ? 19.505 -1.045 -31.900 1.00 92.94 209 ILE A N 1
ATOM 1652 C CA . ILE A 1 209 ? 18.673 -1.473 -33.030 1.00 92.94 209 ILE A CA 1
ATOM 1653 C C . ILE A 1 209 ? 19.428 -2.572 -33.778 1.00 92.94 209 ILE A C 1
ATOM 1655 O O . ILE A 1 209 ? 20.517 -2.341 -34.301 1.00 92.94 209 ILE A O 1
ATOM 1659 N N . ALA A 1 210 ? 18.856 -3.769 -33.830 1.00 92.44 210 ALA A N 1
ATOM 1660 C CA . ALA A 1 210 ? 19.418 -4.885 -34.570 1.00 92.44 210 ALA A CA 1
ATOM 1661 C C . ALA A 1 210 ? 19.272 -4.702 -36.088 1.00 92.44 210 ALA A C 1
ATOM 1663 O O . ALA A 1 210 ? 18.374 -4.022 -36.589 1.00 92.44 210 ALA A O 1
ATOM 1664 N N . ASN A 1 211 ? 20.155 -5.365 -36.834 1.00 93.00 211 ASN A N 1
ATOM 1665 C CA . ASN A 1 211 ? 20.186 -5.334 -38.298 1.00 93.00 211 ASN A CA 1
ATOM 1666 C C . ASN A 1 211 ? 18.894 -5.860 -38.956 1.00 93.00 211 ASN A C 1
ATOM 1668 O O . ASN A 1 211 ? 18.587 -5.482 -40.085 1.00 93.00 211 ASN A O 1
ATOM 1672 N N . ASN A 1 212 ? 18.100 -6.657 -38.237 1.00 90.81 212 ASN A N 1
ATOM 1673 C CA . ASN A 1 212 ? 16.805 -7.155 -38.689 1.00 90.81 212 ASN A CA 1
ATOM 1674 C C . ASN A 1 212 ? 15.686 -6.094 -38.672 1.00 90.81 212 ASN A C 1
ATOM 1676 O O . ASN A 1 212 ? 14.547 -6.406 -39.003 1.00 90.81 212 ASN A O 1
ATOM 1680 N N . VAL A 1 213 ? 15.972 -4.833 -38.319 1.00 92.50 213 V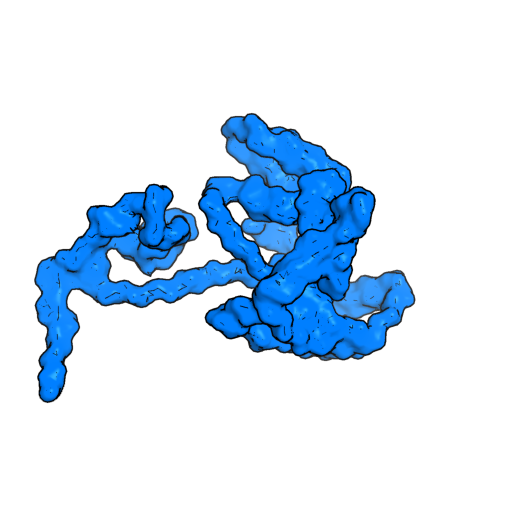AL A N 1
ATOM 1681 C CA . VAL A 1 213 ? 14.988 -3.733 -38.322 1.00 92.50 213 VAL A CA 1
ATOM 1682 C C . VAL A 1 213 ? 14.233 -3.597 -39.648 1.00 92.50 213 VAL A C 1
ATOM 1684 O O . VAL A 1 213 ? 13.044 -3.276 -39.652 1.00 92.50 213 VAL A O 1
ATOM 1687 N N . LEU A 1 214 ? 14.896 -3.893 -40.770 1.00 91.00 214 LEU A N 1
ATOM 1688 C CA . LEU A 1 214 ? 14.299 -3.803 -42.102 1.00 91.00 214 LEU A CA 1
ATOM 1689 C C . LEU A 1 214 ? 13.185 -4.836 -42.332 1.00 91.00 214 LEU A C 1
ATOM 1691 O O . LEU A 1 214 ? 12.258 -4.541 -43.081 1.00 91.00 214 LEU A O 1
ATOM 1695 N N . GLU A 1 215 ? 13.208 -5.981 -41.641 1.00 90.12 215 GLU A N 1
ATOM 1696 C CA . GLU A 1 215 ? 12.158 -7.014 -41.715 1.00 90.12 215 GLU A CA 1
ATOM 1697 C C . GLU A 1 215 ? 10.810 -6.524 -41.159 1.00 90.12 215 GLU A C 1
ATOM 1699 O O . GLU A 1 215 ? 9.756 -7.057 -41.495 1.00 90.12 215 GLU A O 1
ATOM 1704 N N . TYR A 1 216 ? 10.829 -5.485 -40.319 1.00 86.88 216 TYR A N 1
ATOM 1705 C CA . TYR A 1 216 ? 9.647 -4.941 -39.643 1.00 86.88 216 TYR A CA 1
ATOM 1706 C C . TYR A 1 216 ? 9.175 -3.611 -40.236 1.00 86.88 216 TYR A C 1
ATOM 1708 O O . TYR A 1 216 ? 8.284 -2.958 -39.676 1.00 86.88 216 TYR A O 1
ATOM 1716 N N . ARG A 1 217 ? 9.763 -3.183 -41.359 1.00 81.31 217 ARG A N 1
ATOM 1717 C CA . ARG A 1 217 ? 9.349 -1.975 -42.068 1.00 81.31 217 ARG A CA 1
ATOM 1718 C C . ARG A 1 217 ? 7.999 -2.243 -42.733 1.00 81.31 217 ARG A C 1
ATOM 1720 O O . ARG A 1 217 ? 7.918 -2.932 -43.742 1.00 81.31 217 ARG A O 1
ATOM 1727 N N . LYS A 1 218 ? 6.917 -1.704 -42.164 1.00 75.50 218 LYS A N 1
ATOM 1728 C CA . LYS A 1 218 ? 5.631 -1.669 -42.871 1.00 75.50 218 LYS A CA 1
ATOM 1729 C C . LYS A 1 218 ? 5.769 -0.710 -44.051 1.00 75.50 218 LYS A C 1
ATOM 1731 O O . LYS A 1 218 ? 6.132 0.448 -43.845 1.00 75.50 218 LYS A O 1
ATOM 1736 N N . ASN A 1 219 ? 5.457 -1.179 -45.257 1.00 70.62 219 ASN A N 1
ATOM 1737 C CA . ASN A 1 219 ? 5.155 -0.277 -46.362 1.00 70.62 219 ASN A CA 1
ATOM 1738 C C . ASN A 1 219 ? 3.882 0.470 -45.964 1.00 70.62 219 ASN A C 1
ATOM 1740 O O . ASN A 1 219 ? 2.826 -0.142 -45.798 1.00 70.62 219 ASN A O 1
ATOM 1744 N N . ILE A 1 220 ? 4.021 1.763 -45.681 1.00 62.03 220 ILE A N 1
ATOM 1745 C CA . ILE A 1 220 ? 2.869 2.638 -45.487 1.00 62.03 220 ILE A CA 1
ATOM 1746 C C . ILE A 1 220 ? 2.211 2.755 -46.872 1.00 62.03 220 ILE A C 1
ATOM 1748 O O . ILE A 1 220 ? 2.957 2.962 -47.834 1.00 62.03 220 ILE A O 1
ATOM 1752 N N . PRO A 1 221 ? 0.892 2.520 -46.991 1.00 65.56 221 PRO A N 1
ATOM 1753 C CA . PRO A 1 221 ? 0.186 2.646 -48.262 1.00 65.56 221 PRO A CA 1
ATOM 1754 C C . PRO A 1 221 ? 0.305 4.051 -48.858 1.00 65.56 221 PRO A C 1
ATOM 1756 O O . PRO A 1 221 ? 0.426 5.022 -48.074 1.00 65.56 221 PRO A O 1
#

Mean predicted aligned error: 6.77 Å

pLDDT: mean 88.26, std 10.81, range [50.34, 98.25]

Secondary structure (DSSP, 8-state):
--TTTTHHHHS--HHHHHHHHHHH----SEEEEEEEGGGGGGTHHHHHHHHHHHHHHHH--EEEEEEE-HHHHHHHHT-B-TTS-B--S-SEEE-----SSSSHHHHHHHT--GGGT-SSS---HHHHHHHHHHTT---HHHHHHHHHHHHHHHHHTTS--------------TTEEEGGGS--SS--SSSPPTT-SSTT-STTTSEEE-GGGGGG-----

Foldseek 3Di:
DPCVVCCVLQPDDLVVVQVVVVVVVDDAQEAEEEEAQVCVVVCRVVVVVVVQVVCCVRHVYHYHYHHDHNVVQVCQLLDADPVQARPHPCPHYDDDDDAPDPDLLRVLVQQADSVVVHSAPDHDPLLNVLSVVLVPDPPPVVSVVSSVVSVNVCSNVPVDNDDDDDDDDDDDDPQKDFPQQDQDPVRNHGHHDPVGPDPVDCRVVGIDGHPCVVVVDDPDD

Solvent-accessible surface area (backbone atoms only — not comparable to full-atom values): 13459 Å² total; per-residue (Å²): 129,67,58,77,86,43,35,89,78,70,55,93,50,61,66,61,50,43,49,53,47,61,72,66,72,66,85,66,79,67,47,59,40,40,28,40,38,71,35,54,87,68,54,36,60,62,53,51,46,54,50,29,51,51,44,26,74,56,68,70,29,46,49,47,79,42,78,31,57,48,70,59,44,48,52,35,41,64,26,56,43,98,89,58,42,57,56,45,86,70,87,38,68,49,82,88,83,78,80,90,57,100,50,73,62,57,65,57,56,63,67,32,25,19,92,81,72,21,58,43,83,57,68,54,68,68,46,49,52,32,49,62,62,28,68,82,52,82,54,65,67,67,27,46,52,33,50,50,50,32,54,48,53,43,49,75,71,57,73,57,84,90,85,78,84,86,77,88,85,76,91,74,62,91,36,57,41,37,75,42,44,46,64,44,98,88,40,76,54,59,34,75,51,88,87,44,79,42,99,89,51,62,54,64,81,44,47,46,78,40,87,62,45,69,82,70,60,74,82,77,131

Radius of gyration: 21.78 Å; Cα contacts (8 Å, |Δi|>4): 253; chains: 1; bounding box: 49×39×67 Å